Protein AF-A0A519YAQ6-F1 (afdb_monomer_lite)

Foldseek 3Di:
DVLVCVLVPDPDLDDDDDDDDQQDLAQCDPPDDDPCDTDVVVSVVVVVVVVVVSCVSCVVSVNQLVDKDKDDDPFDFFPDRDPRRGTHTADDDDMDIDTPFFDPDDPDDDFDDDPPDDSPHHGDDPADVLLVVLQCCCQVVVDDQVVSCVVVVHDGHHDCGGHVQSRQDPPPAAAFAPWDWPDAQDEQKIKTKTFAQFAFKWKFKAAPSRDTPDTQGDRDTDDGTMDITMDGCPPPDQHKIKIKMDGPRHIDIDIGGYDD

Structure (mmCIF, N/CA/C/O backbone):
data_AF-A0A519YAQ6-F1
#
_entry.id   AF-A0A519YAQ6-F1
#
loop_
_atom_site.group_PDB
_atom_site.id
_atom_site.type_symbol
_atom_site.label_atom_id
_atom_site.label_alt_id
_atom_site.label_comp_id
_atom_site.label_asym_id
_atom_site.label_entity_id
_atom_site.label_seq_id
_atom_site.pdbx_PDB_ins_code
_atom_site.Cartn_x
_atom_site.Cartn_y
_atom_site.Cartn_z
_atom_site.occupancy
_atom_site.B_iso_or_equiv
_atom_site.auth_seq_id
_atom_site.auth_comp_id
_atom_site.auth_asym_id
_atom_site.auth_atom_id
_atom_site.pdbx_PDB_model_num
ATOM 1 N N . MET A 1 1 ? 8.124 -19.129 8.949 1.00 75.25 1 MET A N 1
ATOM 2 C CA . MET A 1 1 ? 8.826 -18.620 10.156 1.00 75.25 1 MET A CA 1
ATOM 3 C C . MET A 1 1 ? 8.176 -17.357 10.723 1.00 75.25 1 MET A C 1
ATOM 5 O O . MET A 1 1 ? 7.681 -17.433 11.835 1.00 75.25 1 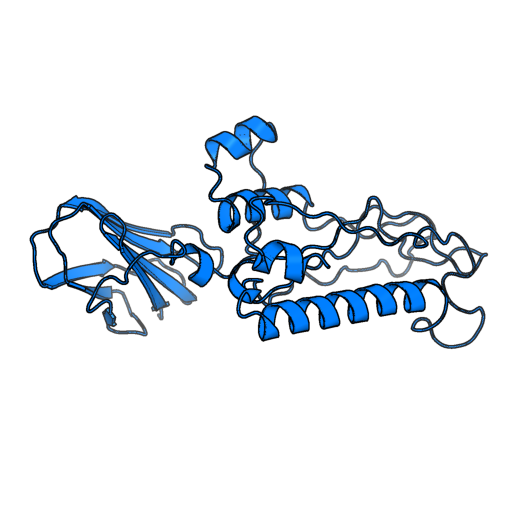MET A O 1
ATOM 9 N N . VAL A 1 2 ? 8.096 -16.228 9.998 1.00 90.88 2 VAL A N 1
ATOM 10 C CA . VAL A 1 2 ? 7.486 -14.980 10.532 1.00 90.88 2 VAL A CA 1
ATOM 11 C C . VAL A 1 2 ? 6.050 -15.185 11.031 1.00 90.88 2 VAL A C 1
ATOM 13 O O . VAL A 1 2 ? 5.731 -14.757 12.133 1.00 90.88 2 VAL A O 1
ATOM 16 N N . ALA A 1 3 ? 5.209 -15.911 10.286 1.00 91.56 3 ALA A N 1
ATOM 17 C CA . ALA A 1 3 ? 3.829 -16.184 10.699 1.00 91.56 3 ALA A CA 1
ATOM 18 C C . ALA A 1 3 ? 3.750 -16.901 12.062 1.00 91.56 3 ALA A C 1
ATOM 20 O O . ALA A 1 3 ? 2.938 -16.543 12.909 1.00 91.56 3 ALA A O 1
ATOM 21 N N . GLN A 1 4 ? 4.653 -17.854 12.312 1.00 86.75 4 GLN A N 1
ATOM 22 C CA . GLN A 1 4 ? 4.746 -18.567 13.590 1.00 86.75 4 GLN A CA 1
ATOM 23 C C . GLN A 1 4 ? 5.232 -17.657 14.723 1.00 86.75 4 GLN A C 1
ATOM 25 O O . GLN A 1 4 ? 4.731 -17.768 15.836 1.00 86.75 4 GLN A O 1
ATOM 30 N N . LEU A 1 5 ? 6.162 -16.733 14.450 1.00 87.00 5 LEU A N 1
ATOM 31 C CA . LEU A 1 5 ? 6.616 -15.750 15.442 1.00 87.00 5 LEU A CA 1
ATOM 32 C C . LEU A 1 5 ? 5.472 -14.818 15.867 1.00 87.00 5 LEU A C 1
ATOM 34 O O . LEU A 1 5 ? 5.281 -14.580 17.058 1.00 87.00 5 LEU A O 1
ATOM 38 N N . VAL A 1 6 ? 4.675 -14.338 14.907 1.00 83.81 6 VAL A N 1
ATOM 39 C CA . VAL A 1 6 ? 3.497 -13.503 15.190 1.00 83.81 6 VAL A CA 1
ATOM 40 C C . VAL A 1 6 ? 2.439 -14.295 15.968 1.00 83.81 6 VAL A C 1
ATOM 42 O O . VAL A 1 6 ? 1.889 -13.792 16.950 1.00 83.81 6 VAL A O 1
ATOM 45 N N . ALA A 1 7 ? 2.171 -15.543 15.570 1.00 80.00 7 ALA A N 1
ATOM 46 C CA . ALA A 1 7 ? 1.215 -16.413 16.256 1.00 80.00 7 ALA A CA 1
ATOM 47 C C . ALA A 1 7 ? 1.661 -16.770 17.682 1.00 80.00 7 ALA A C 1
ATOM 49 O O . ALA A 1 7 ? 0.837 -16.802 18.590 1.00 80.00 7 ALA A O 1
ATOM 50 N N . GLY A 1 8 ? 2.966 -16.963 17.892 1.00 79.44 8 GLY A N 1
ATOM 51 C CA . GLY A 1 8 ? 3.575 -17.240 19.194 1.00 79.44 8 GLY A CA 1
ATOM 52 C C . GLY A 1 8 ? 3.568 -16.060 20.171 1.00 79.44 8 GLY A C 1
ATOM 53 O O . GLY A 1 8 ? 4.077 -16.195 21.280 1.00 79.44 8 GLY A O 1
ATOM 54 N N . GLY A 1 9 ? 3.007 -14.908 19.787 1.00 77.00 9 GLY A N 1
ATOM 55 C CA . GLY A 1 9 ? 2.809 -13.771 20.686 1.00 77.00 9 GLY A CA 1
ATOM 56 C C . GLY A 1 9 ? 4.035 -12.879 20.877 1.00 77.00 9 GLY A C 1
ATOM 57 O O . GLY A 1 9 ? 4.056 -12.087 21.819 1.00 77.00 9 GLY A O 1
ATOM 58 N N . LEU A 1 10 ? 5.045 -12.963 20.000 1.00 80.12 10 LEU A N 1
ATOM 59 C CA . LEU A 1 10 ? 6.168 -12.025 20.042 1.00 80.12 10 LEU A CA 1
ATOM 60 C C . LEU A 1 10 ? 5.668 -10.585 19.844 1.00 80.12 10 LEU A C 1
ATOM 62 O O . LEU A 1 10 ? 4.823 -10.307 18.995 1.00 80.12 10 LEU A O 1
ATOM 66 N N . SER A 1 11 ? 6.230 -9.653 20.613 1.00 80.25 11 SER A N 1
ATOM 67 C CA . SER A 1 11 ? 5.864 -8.230 20.583 1.00 80.25 11 SER A CA 1
ATOM 68 C C . SER A 1 11 ? 6.563 -7.429 19.477 1.00 80.25 11 SER A C 1
ATOM 70 O O . SER A 1 11 ? 6.323 -6.226 19.341 1.00 80.25 11 SER A O 1
ATOM 72 N N . THR A 1 12 ? 7.423 -8.072 18.678 1.00 86.94 12 THR A N 1
ATOM 73 C CA . THR A 1 12 ? 8.093 -7.457 17.528 1.00 86.94 12 THR A CA 1
ATOM 74 C C . THR A 1 12 ? 7.059 -6.975 16.512 1.00 86.94 12 THR A C 1
ATOM 76 O O . THR A 1 12 ? 6.226 -7.737 16.031 1.00 86.94 12 THR A O 1
ATOM 79 N N . ARG A 1 13 ? 7.118 -5.683 16.178 1.00 88.06 13 ARG A N 1
ATOM 80 C CA . ARG A 1 13 ? 6.114 -5.013 15.337 1.00 88.06 13 ARG A CA 1
ATOM 81 C C . ARG A 1 13 ? 6.453 -4.992 13.849 1.00 88.06 13 ARG A C 1
ATOM 83 O O . ARG A 1 13 ? 5.557 -4.812 13.032 1.00 88.06 13 ARG A O 1
ATOM 90 N N . ILE A 1 14 ? 7.734 -5.122 13.507 1.00 93.75 14 ILE A N 1
ATOM 91 C CA . ILE A 1 14 ? 8.239 -5.018 12.136 1.00 93.75 14 ILE A CA 1
ATOM 92 C C . ILE A 1 14 ? 9.188 -6.186 11.885 1.00 93.75 14 ILE A C 1
ATOM 94 O O . ILE A 1 14 ? 10.129 -6.400 12.647 1.00 93.75 14 ILE A O 1
ATOM 98 N N . TYR A 1 15 ? 8.940 -6.909 10.797 1.00 94.56 15 TYR A N 1
ATOM 99 C CA . TYR A 1 15 ? 9.803 -7.968 10.291 1.00 94.56 15 TYR A CA 1
ATOM 100 C C . TYR A 1 15 ? 10.244 -7.586 8.882 1.00 94.56 15 TYR A C 1
ATOM 102 O O . TYR A 1 15 ? 9.410 -7.236 8.050 1.00 94.56 15 TYR A O 1
ATOM 110 N N . VAL A 1 16 ? 11.546 -7.660 8.618 1.00 95.38 16 VAL A N 1
ATOM 111 C CA . VAL A 1 16 ? 12.112 -7.403 7.292 1.00 95.38 16 VAL A CA 1
ATOM 112 C C . VAL A 1 16 ? 12.629 -8.722 6.739 1.00 95.38 16 VAL A C 1
ATOM 114 O O . VAL A 1 16 ? 13.413 -9.413 7.387 1.00 95.38 16 VAL A O 1
ATOM 117 N N . CYS A 1 17 ? 12.164 -9.086 5.548 1.00 94.69 17 CYS A N 1
ATOM 118 C CA . CYS A 1 17 ? 12.639 -10.248 4.808 1.00 94.69 17 CYS A CA 1
ATOM 119 C C . CYS A 1 17 ? 13.250 -9.764 3.497 1.00 94.69 17 CYS A C 1
ATOM 121 O O . CYS A 1 17 ? 12.657 -8.937 2.810 1.00 94.69 17 CYS A O 1
ATOM 123 N N . GLN A 1 18 ? 14.428 -10.281 3.159 1.00 94.50 18 GLN A N 1
ATOM 124 C CA . GLN A 1 18 ? 15.173 -9.859 1.980 1.00 94.50 18 GLN A C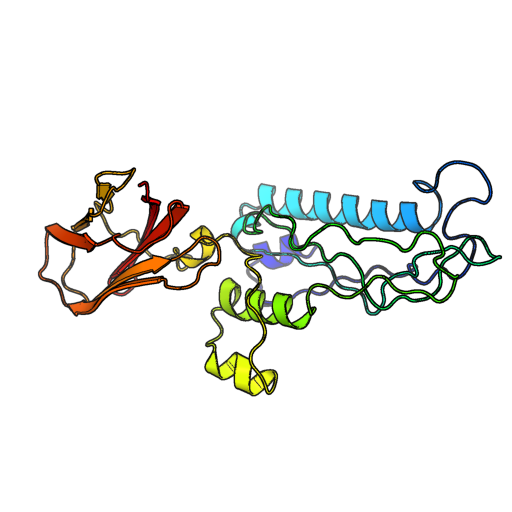A 1
ATOM 125 C C . GLN A 1 18 ? 15.349 -11.027 1.014 1.00 94.50 18 GLN A C 1
ATOM 127 O O . GLN A 1 18 ? 15.705 -12.135 1.415 1.00 94.50 18 GLN A O 1
ATOM 132 N N . LEU A 1 19 ? 15.147 -10.744 -0.272 1.00 95.62 19 LEU A N 1
ATOM 133 C CA . LEU A 1 19 ? 15.512 -11.616 -1.379 1.00 95.62 19 LEU A CA 1
ATOM 134 C C . LEU A 1 19 ? 16.453 -10.840 -2.305 1.00 95.62 19 LEU A C 1
ATOM 136 O O . LEU A 1 19 ? 16.068 -9.818 -2.866 1.00 95.62 19 LEU A O 1
ATOM 140 N N . GLY A 1 20 ? 17.692 -11.310 -2.438 1.00 95.69 20 GLY A N 1
ATOM 141 C CA . GLY A 1 20 ? 18.680 -10.720 -3.344 1.00 95.69 20 GLY A CA 1
ATOM 142 C C . GLY A 1 20 ? 18.541 -11.201 -4.792 1.00 95.69 20 GLY A C 1
ATOM 143 O O . GLY A 1 20 ? 17.684 -12.022 -5.118 1.00 95.69 20 GLY A O 1
ATOM 144 N N . GLY A 1 21 ? 19.439 -10.719 -5.654 1.00 95.31 21 GLY A N 1
ATOM 145 C CA . GLY A 1 21 ? 19.570 -11.167 -7.048 1.00 95.31 21 GLY A CA 1
ATOM 146 C C . GLY A 1 21 ? 18.858 -10.298 -8.088 1.00 95.31 21 GLY A C 1
ATOM 147 O O . GLY A 1 21 ? 18.939 -10.601 -9.273 1.00 95.31 21 GLY A O 1
ATOM 148 N N . PHE A 1 22 ? 18.183 -9.220 -7.678 1.00 95.62 22 PHE A N 1
ATOM 149 C CA . PHE A 1 22 ? 17.442 -8.338 -8.589 1.00 95.62 22 PHE A CA 1
ATOM 150 C C . PHE A 1 22 ? 18.322 -7.373 -9.396 1.00 95.62 22 PHE A C 1
ATOM 152 O O . PHE A 1 22 ? 17.833 -6.793 -10.365 1.00 95.62 22 PHE A O 1
ATOM 159 N N . ASP A 1 23 ? 19.604 -7.232 -9.050 1.00 95.44 23 ASP A N 1
ATOM 160 C CA . ASP A 1 23 ? 20.536 -6.305 -9.696 1.00 95.44 23 ASP A CA 1
ATOM 161 C C . ASP A 1 23 ? 21.128 -6.842 -11.018 1.00 95.44 23 ASP A C 1
ATOM 163 O O . ASP A 1 23 ? 22.330 -7.032 -11.196 1.00 95.44 23 ASP A O 1
ATOM 167 N N . LEU A 1 24 ? 20.246 -7.183 -11.959 1.00 92.56 24 LEU A N 1
ATOM 168 C CA . LEU A 1 24 ? 20.624 -7.825 -13.222 1.00 92.56 24 LEU A CA 1
ATOM 169 C C . LEU A 1 24 ? 20.851 -6.790 -14.330 1.00 92.56 24 LEU A C 1
ATOM 171 O O . LEU A 1 24 ? 19.905 -6.396 -15.006 1.00 92.56 24 LEU A O 1
ATOM 175 N N . HIS A 1 25 ? 22.090 -6.363 -14.550 1.00 95.00 25 HIS A N 1
ATOM 176 C CA . HIS A 1 25 ? 22.418 -5.435 -15.644 1.00 95.00 25 HIS A CA 1
ATOM 177 C C . HIS A 1 25 ? 22.467 -6.098 -17.031 1.00 95.00 25 HIS A C 1
ATOM 179 O O . HIS A 1 25 ? 22.450 -5.414 -18.051 1.00 95.00 25 HIS A O 1
ATOM 185 N N . SER A 1 26 ? 22.504 -7.430 -17.088 1.00 94.75 26 SER A N 1
ATOM 186 C CA . SER A 1 26 ? 22.484 -8.221 -18.321 1.00 94.75 26 SER A CA 1
ATOM 187 C C . SER A 1 26 ? 21.704 -9.517 -18.108 1.00 94.75 26 SER A C 1
ATOM 189 O O . SER A 1 26 ? 21.496 -9.931 -16.966 1.00 94.75 26 SER A O 1
ATOM 191 N N . SER A 1 27 ? 21.258 -10.145 -19.198 1.00 92.31 27 SER A N 1
ATOM 192 C CA . SER A 1 27 ? 20.516 -11.417 -19.193 1.00 92.31 27 SER A CA 1
ATOM 193 C C . SER A 1 27 ? 19.341 -11.436 -18.201 1.00 92.31 27 SER A C 1
ATOM 195 O O . SER A 1 27 ? 19.044 -12.455 -17.575 1.00 92.31 27 SER A O 1
ATOM 197 N N . GLN A 1 28 ? 18.676 -10.287 -18.025 1.00 94.00 28 GLN A N 1
ATOM 198 C CA . GLN A 1 28 ? 17.527 -10.144 -17.125 1.00 94.00 28 GLN A CA 1
ATOM 199 C C . GLN A 1 28 ? 16.358 -11.010 -17.607 1.00 94.00 28 GLN A C 1
ATOM 201 O O . GLN A 1 28 ? 15.669 -11.650 -16.806 1.00 94.00 28 GLN A O 1
ATOM 206 N N . VAL A 1 29 ? 16.181 -11.014 -18.928 1.00 92.88 29 VAL A N 1
ATOM 207 C CA . VAL A 1 29 ? 15.284 -11.873 -19.701 1.00 92.88 29 VAL A CA 1
ATOM 208 C C . VAL A 1 29 ? 16.126 -12.736 -20.651 1.00 92.88 29 VAL A C 1
ATOM 210 O O . VAL A 1 29 ? 17.281 -12.388 -20.919 1.00 92.88 29 VAL A O 1
ATOM 213 N N . PRO A 1 30 ? 15.597 -13.852 -21.179 1.00 90.56 30 PRO A N 1
ATOM 214 C CA . PRO A 1 30 ? 16.305 -14.627 -22.187 1.00 90.56 30 PRO A CA 1
ATOM 215 C C . PRO A 1 30 ? 16.517 -13.818 -23.469 1.00 90.56 30 PRO A C 1
ATOM 217 O O . PRO A 1 30 ? 15.672 -13.010 -23.851 1.00 90.56 30 PRO A O 1
ATOM 220 N N . THR A 1 31 ? 17.608 -14.104 -24.179 1.00 86.25 31 THR A N 1
ATOM 221 C CA . THR A 1 31 ? 17.927 -13.506 -25.488 1.00 86.25 31 THR A CA 1
ATOM 222 C C . THR A 1 31 ? 16.826 -13.738 -26.527 1.00 86.25 31 THR A C 1
ATOM 224 O O . THR A 1 31 ? 16.605 -12.911 -27.407 1.00 86.25 31 THR A O 1
ATOM 227 N N . THR A 1 32 ? 16.126 -14.868 -26.428 1.00 86.19 32 THR A N 1
ATOM 228 C CA . THR A 1 32 ? 15.035 -15.263 -27.325 1.00 86.19 32 THR A CA 1
ATOM 229 C C . THR A 1 32 ? 13.851 -15.777 -26.516 1.00 86.19 32 THR A C 1
ATOM 231 O O . THR A 1 32 ? 14.047 -16.518 -25.553 1.00 86.19 32 THR A O 1
ATOM 234 N N . GLY A 1 33 ? 12.626 -15.467 -26.941 1.00 85.88 33 GLY A N 1
ATOM 235 C CA . GLY A 1 33 ? 11.403 -15.959 -26.303 1.00 85.88 33 GLY A CA 1
ATOM 236 C C . GLY A 1 33 ? 10.697 -14.895 -25.463 1.00 85.88 33 GLY A C 1
ATOM 237 O O . GLY A 1 33 ? 10.642 -13.730 -25.849 1.00 85.88 33 GLY A O 1
ATOM 238 N N . SER A 1 34 ? 10.098 -15.310 -24.345 1.00 90.62 34 SER A N 1
ATOM 239 C CA . SER A 1 34 ? 9.209 -14.453 -23.554 1.00 90.62 34 SER A CA 1
ATOM 240 C C . SER A 1 34 ? 9.949 -13.645 -22.487 1.00 90.62 34 SER A C 1
ATOM 242 O O . SER A 1 34 ? 10.714 -14.197 -21.692 1.00 90.62 34 SER A O 1
ATOM 244 N N . THR A 1 35 ? 9.604 -12.361 -22.370 1.00 88.31 35 THR A N 1
ATOM 245 C CA . THR A 1 35 ? 10.023 -11.478 -21.265 1.00 88.31 35 THR A CA 1
ATOM 246 C C . THR A 1 35 ? 9.440 -11.884 -19.907 1.00 88.31 35 THR A C 1
ATOM 248 O O . THR A 1 35 ? 9.856 -11.362 -18.878 1.00 88.31 35 THR A O 1
ATOM 251 N N . THR A 1 36 ? 8.513 -12.847 -19.882 1.00 91.81 36 THR A N 1
ATOM 252 C CA . THR A 1 36 ? 7.948 -13.443 -18.660 1.00 91.81 36 THR A CA 1
ATOM 253 C C . THR A 1 36 ? 8.773 -14.618 -18.122 1.00 91.81 36 THR A C 1
ATOM 255 O O . THR A 1 36 ? 8.315 -15.338 -17.239 1.00 91.81 36 THR A O 1
ATOM 258 N N . THR A 1 37 ? 9.964 -14.858 -18.673 1.00 92.69 37 THR A N 1
ATOM 259 C CA . THR A 1 37 ? 10.892 -15.916 -18.246 1.00 92.69 37 THR A CA 1
ATOM 260 C C . THR A 1 37 ? 12.279 -15.322 -17.968 1.00 92.69 37 THR A C 1
ATOM 262 O O . THR A 1 37 ? 12.476 -14.114 -18.094 1.00 92.69 37 THR A O 1
ATOM 265 N N . GLY A 1 38 ? 13.247 -16.137 -17.540 1.00 93.19 38 GLY A N 1
ATOM 266 C CA . GLY A 1 38 ? 14.597 -15.678 -17.191 1.00 93.19 38 GLY A CA 1
ATOM 267 C C . GLY A 1 38 ? 14.788 -15.362 -15.708 1.00 93.19 38 GLY A C 1
ATOM 268 O O . GLY A 1 38 ? 13.927 -15.639 -14.866 1.00 93.19 38 GLY A O 1
ATOM 269 N N . ALA A 1 39 ? 15.959 -14.815 -15.376 1.00 95.06 39 ALA A N 1
ATOM 270 C CA . ALA A 1 39 ? 16.404 -14.658 -13.994 1.00 95.06 39 ALA A CA 1
ATOM 271 C C . ALA A 1 39 ? 15.496 -13.717 -13.190 1.00 95.06 39 ALA A C 1
ATOM 273 O O . ALA A 1 39 ? 15.099 -14.049 -12.073 1.00 95.06 39 ALA A O 1
ATOM 274 N N . HIS A 1 40 ? 15.084 -12.589 -13.773 1.00 95.19 40 HIS A N 1
ATOM 275 C CA . HIS A 1 40 ? 14.213 -11.642 -13.077 1.00 95.19 40 HIS A CA 1
ATOM 276 C C . HIS A 1 40 ? 12.803 -12.200 -12.865 1.00 95.19 40 HIS A C 1
ATOM 278 O O . HIS A 1 40 ? 12.267 -12.111 -11.763 1.00 95.19 40 HIS A O 1
ATOM 284 N N . ALA A 1 41 ? 12.230 -12.853 -13.882 1.00 95.06 41 ALA A N 1
ATOM 285 C CA . ALA A 1 41 ? 10.935 -13.520 -13.757 1.00 95.06 41 ALA A CA 1
ATOM 286 C C . ALA A 1 41 ? 10.962 -14.629 -12.691 1.00 95.06 41 ALA A C 1
ATOM 288 O O . ALA A 1 41 ? 10.025 -14.760 -11.909 1.00 95.06 41 ALA A O 1
ATOM 289 N N . THR A 1 42 ? 12.067 -15.377 -12.600 1.00 96.38 42 THR A N 1
ATOM 290 C CA . THR A 1 42 ? 12.265 -16.414 -11.573 1.00 96.38 42 THR A CA 1
ATOM 291 C C . THR A 1 42 ? 12.260 -15.813 -10.167 1.00 96.38 42 THR A C 1
ATOM 293 O O . THR A 1 42 ? 11.658 -16.370 -9.251 1.00 96.38 42 THR A O 1
ATOM 296 N N . LEU A 1 43 ? 12.911 -14.663 -9.978 1.00 97.00 43 LEU A N 1
ATOM 297 C CA . LEU A 1 43 ? 12.935 -13.964 -8.692 1.00 97.00 43 LEU A CA 1
ATOM 298 C C . LEU A 1 43 ? 11.567 -13.377 -8.322 1.00 97.00 43 LEU A C 1
ATOM 300 O O . LEU A 1 43 ? 11.154 -13.500 -7.171 1.00 97.00 43 LEU A O 1
ATOM 304 N N . LEU A 1 44 ? 10.838 -12.804 -9.285 1.00 96.00 44 LEU A N 1
ATOM 305 C CA . LEU A 1 44 ? 9.456 -12.360 -9.073 1.00 96.00 44 LEU A CA 1
ATOM 306 C C . LEU A 1 44 ? 8.532 -13.535 -8.714 1.00 96.00 44 LEU A C 1
ATOM 308 O O . LEU A 1 44 ? 7.699 -13.395 -7.821 1.00 96.00 44 LEU A O 1
ATOM 312 N N . GLY A 1 45 ? 8.727 -14.706 -9.331 1.00 97.25 45 GLY A N 1
ATOM 313 C CA . GLY A 1 45 ? 8.031 -15.944 -8.966 1.00 97.25 45 GLY A CA 1
ATOM 314 C C . GLY A 1 45 ? 8.281 -16.346 -7.511 1.00 97.25 45 GLY A C 1
ATOM 315 O O . GLY A 1 45 ? 7.334 -16.589 -6.772 1.00 97.25 45 GLY A O 1
ATOM 316 N N . LYS A 1 46 ? 9.536 -16.286 -7.043 1.00 97.94 46 LYS A N 1
ATOM 317 C CA . LYS A 1 46 ? 9.869 -16.544 -5.628 1.00 97.94 46 LYS A CA 1
ATOM 318 C C . LYS A 1 46 ? 9.188 -15.568 -4.666 1.00 97.94 46 LYS A C 1
ATOM 320 O O . LYS A 1 46 ? 8.794 -15.979 -3.577 1.00 97.94 46 LYS A O 1
ATOM 325 N N . ILE A 1 47 ? 9.051 -14.291 -5.043 1.00 96.88 47 ILE A N 1
ATOM 326 C CA . ILE A 1 47 ? 8.282 -13.317 -4.252 1.00 96.88 47 ILE A CA 1
ATOM 327 C C . ILE A 1 47 ? 6.810 -13.735 -4.196 1.00 96.88 47 ILE A C 1
ATOM 329 O O . ILE A 1 47 ? 6.239 -13.772 -3.108 1.00 96.88 47 ILE A O 1
ATOM 333 N N . ALA A 1 48 ? 6.208 -14.065 -5.340 1.00 97.06 48 ALA A N 1
ATOM 334 C CA . ALA A 1 48 ? 4.808 -14.473 -5.413 1.00 97.06 48 ALA A CA 1
ATOM 335 C C . ALA A 1 48 ? 4.534 -15.728 -4.566 1.00 97.06 48 ALA A C 1
ATOM 337 O O . ALA A 1 48 ? 3.637 -15.709 -3.722 1.00 97.06 48 ALA A O 1
ATOM 338 N N . ASP A 1 49 ? 5.352 -16.770 -4.720 1.00 98.00 49 ASP A N 1
ATOM 339 C CA . ASP A 1 49 ? 5.236 -18.019 -3.962 1.00 98.00 49 ASP A CA 1
ATOM 340 C C . ASP A 1 49 ? 5.429 -17.783 -2.460 1.00 98.00 49 ASP A C 1
ATOM 342 O O . ASP A 1 49 ? 4.655 -18.280 -1.640 1.00 98.00 49 ASP A O 1
ATOM 346 N N . GLY A 1 50 ? 6.432 -16.979 -2.090 1.00 97.31 50 GLY A N 1
ATOM 347 C CA . GLY A 1 50 ? 6.722 -16.639 -0.699 1.00 97.31 50 GLY A CA 1
ATOM 348 C C . GLY A 1 50 ? 5.591 -15.858 -0.029 1.00 97.31 50 GLY A C 1
ATOM 349 O O . GLY A 1 50 ? 5.199 -16.192 1.090 1.00 97.31 50 GLY A O 1
ATOM 350 N N . ILE A 1 51 ? 5.033 -14.851 -0.711 1.00 97.19 51 ILE A N 1
ATOM 351 C CA . ILE A 1 51 ? 3.880 -14.086 -0.213 1.00 97.19 51 ILE A CA 1
ATOM 352 C C . ILE A 1 51 ? 2.653 -14.992 -0.103 1.00 97.19 51 ILE A C 1
ATOM 354 O O . ILE A 1 51 ? 1.969 -14.949 0.917 1.00 97.19 51 ILE A O 1
ATOM 358 N N . ASN A 1 52 ? 2.383 -15.834 -1.104 1.00 97.62 52 ASN A N 1
ATOM 359 C CA . ASN A 1 52 ? 1.232 -16.733 -1.084 1.00 97.62 52 ASN A CA 1
ATOM 360 C C . ASN A 1 52 ? 1.308 -17.724 0.089 1.00 97.62 52 ASN A C 1
ATOM 362 O O . ASN A 1 52 ? 0.379 -17.808 0.890 1.00 97.62 52 ASN A O 1
ATOM 366 N N . ALA A 1 53 ? 2.450 -18.398 0.259 1.00 97.88 53 ALA A N 1
ATOM 367 C CA . ALA A 1 53 ? 2.670 -19.313 1.377 1.00 97.88 53 ALA A CA 1
ATOM 368 C C . ALA A 1 53 ? 2.565 -18.601 2.737 1.00 97.88 53 ALA A C 1
ATOM 370 O O . ALA A 1 53 ? 1.955 -19.117 3.672 1.00 97.88 53 ALA A O 1
ATOM 371 N N . PHE A 1 54 ? 3.108 -17.385 2.849 1.00 97.62 54 PHE A N 1
ATOM 372 C CA . PHE A 1 54 ? 3.003 -16.588 4.069 1.00 97.62 54 PHE A CA 1
ATOM 373 C C . PHE A 1 54 ? 1.550 -16.223 4.403 1.00 97.62 54 PHE A C 1
ATOM 375 O O . PHE A 1 54 ? 1.125 -16.369 5.549 1.00 97.62 54 PHE A O 1
ATOM 382 N N . GLN A 1 55 ? 0.768 -15.793 3.413 1.00 97.69 55 GLN A N 1
ATOM 383 C CA . GLN A 1 55 ? -0.648 -15.476 3.595 1.00 97.69 55 GLN A CA 1
ATOM 384 C C . GLN A 1 55 ? -1.467 -16.719 3.978 1.00 97.69 55 GLN A C 1
ATOM 386 O O . GLN A 1 55 ? -2.355 -16.628 4.828 1.00 97.69 55 GLN A O 1
ATOM 391 N N . ASP A 1 56 ? -1.154 -17.884 3.411 1.00 98.00 56 ASP A N 1
ATOM 392 C CA . ASP A 1 56 ? -1.762 -19.165 3.786 1.00 98.00 56 ASP A CA 1
ATOM 393 C C . ASP A 1 56 ? -1.492 -19.532 5.244 1.00 98.00 56 ASP A C 1
ATOM 395 O O . ASP A 1 56 ? -2.426 -19.893 5.965 1.00 98.00 56 ASP A O 1
ATOM 399 N N . ASP A 1 57 ? -0.248 -19.386 5.700 1.00 98.00 57 ASP A N 1
ATOM 400 C CA . ASP A 1 57 ? 0.116 -19.617 7.098 1.00 98.00 57 ASP A CA 1
ATOM 401 C C . ASP A 1 57 ? -0.664 -18.684 8.032 1.00 98.00 57 ASP A C 1
ATOM 403 O O . ASP A 1 57 ? -1.252 -19.137 9.016 1.00 98.00 57 ASP A O 1
ATOM 407 N N . LEU A 1 58 ? -0.733 -17.386 7.714 1.00 97.31 58 LEU A N 1
ATOM 408 C CA . LEU A 1 58 ? -1.485 -16.414 8.513 1.00 97.31 58 LEU A CA 1
ATOM 409 C C . LEU A 1 58 ? -2.979 -16.754 8.603 1.00 97.31 58 LEU A C 1
ATOM 411 O O . LEU A 1 58 ? -3.583 -16.580 9.665 1.00 97.31 58 LEU A O 1
ATOM 415 N N . ARG A 1 59 ? -3.573 -17.248 7.508 1.00 97.12 59 ARG A N 1
ATOM 416 C CA . ARG A 1 59 ? -4.966 -17.717 7.479 1.00 97.12 59 ARG A CA 1
ATOM 417 C C . ARG A 1 59 ? -5.163 -18.942 8.361 1.00 97.12 59 ARG A C 1
ATOM 419 O O . ARG A 1 59 ? -6.062 -18.942 9.196 1.00 97.12 59 ARG A O 1
ATOM 426 N N . ARG A 1 60 ? -4.311 -19.960 8.212 1.00 96.38 60 ARG A N 1
ATOM 427 C CA . ARG A 1 60 ? -4.375 -21.209 8.994 1.00 96.38 60 ARG A CA 1
ATOM 428 C C . ARG A 1 60 ? -4.188 -20.968 10.491 1.00 96.38 60 ARG A C 1
ATOM 430 O O . ARG A 1 60 ? -4.796 -21.661 11.297 1.00 96.38 60 ARG A O 1
ATOM 437 N N . LEU A 1 61 ? -3.376 -19.977 10.848 1.00 92.38 61 LEU A N 1
ATOM 438 C CA . LEU A 1 61 ? -3.123 -19.568 12.229 1.00 92.38 61 LEU A CA 1
ATOM 439 C C . LEU A 1 61 ? -4.176 -18.584 12.776 1.00 92.38 61 LEU A C 1
ATOM 441 O O . LEU A 1 61 ? -4.102 -18.222 13.946 1.00 92.38 61 LEU A O 1
ATOM 445 N N . GLY A 1 62 ? -5.136 -18.130 11.961 1.00 92.81 62 GLY A N 1
ATOM 446 C CA . GLY A 1 62 ? -6.195 -17.209 12.392 1.00 92.81 62 GLY A CA 1
ATOM 447 C C . GLY A 1 62 ? -5.709 -15.794 12.735 1.00 92.81 62 GLY A C 1
ATOM 448 O O . GLY A 1 62 ? -6.363 -15.089 13.497 1.00 92.81 62 GLY A O 1
ATOM 449 N N . ILE A 1 63 ? -4.561 -15.369 12.200 1.00 92.25 63 ILE A N 1
ATOM 450 C CA . ILE A 1 63 ? -3.914 -14.083 12.532 1.00 92.25 63 ILE A CA 1
ATOM 451 C C . ILE A 1 63 ? -3.749 -13.145 11.330 1.00 92.25 63 ILE A C 1
ATOM 453 O O . ILE A 1 63 ? -3.087 -12.117 11.448 1.00 92.25 63 ILE A O 1
ATOM 457 N N . GLN A 1 64 ? -4.345 -13.465 10.178 1.00 95.00 64 GLN A N 1
ATOM 458 C CA . GLN A 1 64 ? -4.241 -12.657 8.952 1.00 95.00 64 GLN A CA 1
ATOM 459 C C . GLN A 1 64 ? -4.641 -11.185 9.131 1.00 95.00 64 GLN A C 1
ATOM 461 O O . GLN A 1 64 ? -4.067 -10.315 8.484 1.00 95.00 64 GLN A O 1
ATOM 466 N N . ASP A 1 65 ? -5.577 -10.891 10.036 1.00 91.81 65 ASP A N 1
ATOM 467 C CA . ASP A 1 65 ? -6.048 -9.526 10.299 1.00 91.81 65 ASP A CA 1
ATOM 468 C C . ASP A 1 65 ? -5.071 -8.704 11.148 1.00 91.81 65 ASP A C 1
ATOM 470 O O . ASP A 1 65 ? -5.226 -7.494 11.280 1.00 91.81 65 ASP A O 1
ATOM 474 N N . ARG A 1 66 ? -4.043 -9.351 11.710 1.00 89.81 66 ARG A N 1
ATOM 475 C CA . ARG A 1 66 ? -2.998 -8.726 12.532 1.00 89.81 66 ARG A CA 1
ATOM 476 C C . ARG A 1 66 ? -1.727 -8.421 11.746 1.00 89.81 66 ARG A C 1
ATOM 478 O O . ARG A 1 66 ? -0.735 -8.020 12.354 1.00 89.81 66 ARG A O 1
ATOM 485 N N . VAL A 1 67 ? -1.724 -8.631 10.429 1.00 94.75 67 VAL A N 1
ATOM 486 C CA . VAL A 1 67 ? -0.539 -8.453 9.586 1.00 94.75 67 VAL A CA 1
ATOM 487 C C . VAL A 1 67 ? -0.886 -7.688 8.312 1.00 94.75 67 VAL A C 1
ATOM 489 O O . VAL A 1 67 ? -1.834 -8.017 7.601 1.00 94.75 67 VAL A O 1
ATOM 492 N N . ILE A 1 68 ? -0.057 -6.692 8.008 1.00 96.44 68 ILE A N 1
ATOM 493 C CA . ILE A 1 68 ? 0.008 -6.018 6.714 1.00 96.44 68 ILE A CA 1
ATOM 494 C C . ILE A 1 68 ? 1.432 -6.173 6.174 1.00 96.44 68 ILE A C 1
ATOM 496 O O . ILE A 1 68 ? 2.403 -6.045 6.922 1.00 96.44 68 ILE A O 1
ATOM 500 N N . GLY A 1 69 ? 1.557 -6.491 4.891 1.00 96.69 69 GLY A N 1
ATOM 501 C CA . GLY A 1 69 ? 2.828 -6.620 4.195 1.00 96.69 69 GLY A CA 1
ATOM 502 C C . GLY A 1 69 ? 2.999 -5.536 3.141 1.00 96.69 69 GLY A C 1
ATOM 503 O O . GLY A 1 69 ? 2.026 -5.072 2.548 1.00 96.69 69 GLY A O 1
ATOM 504 N N . LEU A 1 70 ? 4.247 -5.140 2.901 1.00 97.00 70 LEU A N 1
ATOM 505 C CA . LEU A 1 70 ? 4.623 -4.258 1.803 1.00 97.00 70 LEU A CA 1
ATOM 506 C C . LEU A 1 70 ? 5.936 -4.733 1.179 1.00 97.00 70 LEU A C 1
ATOM 508 O O . LEU A 1 70 ? 6.822 -5.208 1.891 1.00 97.00 70 LEU A O 1
ATOM 512 N N . THR A 1 71 ? 6.073 -4.599 -0.136 1.00 96.69 71 THR A N 1
ATOM 513 C CA . THR A 1 71 ? 7.368 -4.736 -0.812 1.00 96.69 71 THR A CA 1
ATOM 514 C C . THR A 1 71 ? 8.079 -3.388 -0.863 1.00 96.69 71 THR A C 1
ATOM 516 O O . THR A 1 71 ? 7.444 -2.339 -0.888 1.00 96.69 71 THR A O 1
ATOM 519 N N . PHE A 1 72 ? 9.408 -3.393 -0.892 1.00 95.12 72 PHE A N 1
ATOM 520 C CA . PHE A 1 72 ? 10.194 -2.206 -1.217 1.00 95.12 72 PHE A CA 1
ATOM 521 C C . PHE A 1 72 ? 11.502 -2.620 -1.899 1.00 95.12 72 PHE A C 1
ATOM 523 O O . PHE A 1 72 ? 11.931 -3.768 -1.788 1.00 95.12 72 PHE A O 1
ATOM 530 N N . SER A 1 73 ? 12.108 -1.684 -2.624 1.00 94.75 73 SER A N 1
ATOM 531 C CA . SER A 1 73 ? 13.391 -1.840 -3.311 1.00 94.75 73 SER A CA 1
ATOM 532 C C . SER A 1 73 ? 14.132 -0.506 -3.271 1.00 94.75 73 SER A C 1
ATOM 534 O O . SER A 1 73 ? 13.499 0.546 -3.181 1.00 94.75 73 SER A O 1
ATOM 536 N N . GLU A 1 74 ? 15.459 -0.544 -3.344 1.00 92.69 74 GLU A N 1
ATOM 537 C CA . GLU A 1 74 ? 16.300 0.658 -3.396 1.00 92.69 74 GLU A CA 1
ATOM 538 C C . GLU A 1 74 ? 16.305 1.319 -4.788 1.00 92.69 74 GLU A C 1
ATOM 540 O O . GLU A 1 74 ? 16.515 2.524 -4.907 1.00 92.69 74 GLU A O 1
ATOM 545 N N . PHE A 1 75 ? 16.013 0.541 -5.834 1.00 95.50 75 PHE A N 1
ATOM 546 C CA . PHE A 1 75 ? 15.888 1.006 -7.213 1.00 95.50 75 PHE A CA 1
ATOM 547 C C . PHE A 1 75 ? 14.725 0.322 -7.934 1.00 95.50 75 PHE A C 1
ATOM 549 O O . PHE A 1 75 ? 14.301 -0.789 -7.594 1.00 95.50 75 PHE A O 1
ATOM 556 N N . GLY A 1 76 ? 14.236 0.993 -8.973 1.00 94.75 76 GLY A N 1
ATOM 557 C CA . GLY A 1 76 ? 13.412 0.403 -10.018 1.00 94.75 76 GLY A CA 1
ATOM 558 C C . GLY A 1 76 ? 14.228 -0.005 -11.237 1.00 94.75 76 GLY A C 1
ATOM 559 O O . GLY A 1 76 ? 15.449 -0.144 -11.180 1.00 94.75 76 GLY A O 1
ATOM 560 N N . ARG A 1 77 ? 13.558 -0.179 -12.374 1.00 94.56 77 ARG A N 1
ATOM 561 C CA . ARG A 1 77 ? 14.200 -0.544 -13.643 1.00 94.56 77 ARG A CA 1
ATOM 562 C C . ARG A 1 77 ? 13.899 0.484 -14.720 1.00 94.56 77 ARG A C 1
ATOM 564 O O . ARG A 1 77 ? 12.808 1.053 -14.744 1.00 94.56 77 ARG A O 1
ATOM 571 N N . ARG A 1 78 ? 14.876 0.740 -15.591 1.00 95.56 78 ARG A N 1
ATOM 572 C CA . ARG A 1 78 ? 14.698 1.646 -16.736 1.00 95.56 78 ARG A CA 1
ATOM 573 C C . ARG A 1 78 ? 13.716 1.080 -17.753 1.00 95.56 78 ARG A C 1
ATOM 575 O O . ARG A 1 78 ? 13.488 -0.125 -17.812 1.00 95.56 78 ARG A O 1
ATOM 582 N N . ILE A 1 79 ? 13.163 1.972 -18.573 1.00 95.00 79 ILE A N 1
ATOM 583 C CA . ILE A 1 79 ? 12.100 1.642 -19.532 1.00 95.00 79 ILE A CA 1
ATOM 584 C C . ILE A 1 79 ? 12.583 0.643 -20.591 1.00 95.00 79 ILE A C 1
ATOM 586 O O . ILE A 1 79 ? 11.861 -0.287 -20.947 1.00 95.00 79 ILE A O 1
ATOM 590 N N . LYS A 1 80 ? 13.795 0.847 -21.118 1.00 94.00 80 LYS A N 1
ATOM 591 C CA . LYS A 1 80 ? 14.310 0.130 -22.287 1.00 94.00 80 LYS A CA 1
ATOM 592 C C . LYS A 1 80 ? 15.516 -0.732 -21.936 1.00 94.00 80 LYS A C 1
ATOM 594 O O . LYS A 1 80 ? 16.399 -0.305 -21.195 1.00 94.00 80 LYS A O 1
ATOM 599 N N . ALA A 1 81 ? 15.562 -1.928 -22.522 1.00 92.94 81 ALA A N 1
ATOM 600 C CA . ALA A 1 81 ? 16.688 -2.837 -22.372 1.00 92.94 81 ALA A CA 1
ATOM 601 C C . ALA A 1 81 ? 17.982 -2.264 -22.976 1.00 92.94 81 ALA A C 1
ATOM 603 O O . ALA A 1 81 ? 17.964 -1.624 -24.031 1.00 92.94 81 ALA A O 1
ATOM 604 N N . ASN A 1 82 ? 19.103 -2.526 -22.307 1.00 93.31 82 ASN A N 1
ATOM 605 C CA . ASN A 1 82 ? 20.448 -2.258 -22.807 1.00 93.31 82 ASN A CA 1
ATOM 606 C C . ASN A 1 82 ? 20.917 -3.376 -23.767 1.00 93.31 82 ASN A C 1
ATOM 608 O O . ASN A 1 82 ? 20.211 -4.360 -24.004 1.00 93.31 82 ASN A O 1
ATOM 612 N N . SER A 1 83 ? 22.126 -3.244 -24.323 1.00 92.00 83 SER A N 1
ATOM 613 C CA . SER A 1 83 ? 22.699 -4.225 -25.264 1.00 92.00 83 SER A CA 1
ATOM 614 C C . SER A 1 83 ? 22.961 -5.606 -24.651 1.00 92.00 83 SER A C 1
ATOM 616 O O . SER A 1 83 ? 23.166 -6.570 -25.384 1.00 92.00 83 SER A O 1
ATOM 618 N N . GLY A 1 84 ? 22.939 -5.719 -23.321 1.00 91.25 84 GLY A N 1
ATOM 619 C CA . GLY A 1 84 ? 23.118 -6.964 -22.584 1.00 91.25 84 GLY A CA 1
ATOM 620 C C . GLY A 1 84 ? 21.820 -7.720 -22.306 1.00 91.25 84 GLY A C 1
ATOM 621 O O . GLY A 1 84 ? 21.848 -8.635 -21.488 1.00 91.25 84 GLY A O 1
ATOM 622 N N . TYR A 1 85 ? 20.686 -7.348 -22.915 1.00 89.50 85 TYR A N 1
ATOM 623 C CA . TYR A 1 85 ? 19.362 -7.927 -22.616 1.00 89.50 85 TYR A CA 1
ATOM 624 C C . TYR A 1 85 ? 18.960 -7.766 -21.134 1.00 89.50 85 TYR A C 1
ATOM 626 O O . TYR A 1 85 ? 18.245 -8.590 -20.556 1.00 89.50 85 TYR A O 1
ATOM 634 N N . GLY A 1 86 ? 19.453 -6.700 -20.497 1.00 93.06 86 GLY A N 1
ATOM 635 C CA . GLY A 1 86 ? 19.103 -6.284 -19.142 1.00 93.06 86 GLY A CA 1
ATOM 636 C C . GLY A 1 86 ? 18.554 -4.864 -19.105 1.00 93.06 86 GLY A C 1
ATOM 637 O O . GLY A 1 86 ? 18.427 -4.209 -20.136 1.00 93.06 86 GLY A O 1
ATOM 638 N N . THR A 1 87 ? 18.234 -4.379 -17.908 1.00 95.00 87 THR A N 1
ATOM 639 C CA . THR A 1 87 ? 17.934 -2.960 -17.669 1.00 95.00 87 THR A CA 1
ATOM 640 C C . THR A 1 87 ? 18.780 -2.468 -16.508 1.00 95.00 87 THR A C 1
ATOM 642 O O . THR A 1 87 ? 18.994 -3.202 -15.544 1.00 95.00 87 THR A O 1
ATOM 645 N N . ASP A 1 88 ? 19.257 -1.231 -16.602 1.00 96.56 88 ASP A N 1
ATOM 646 C CA . ASP A 1 88 ? 19.950 -0.587 -15.490 1.00 96.56 88 ASP A CA 1
ATOM 647 C C . ASP A 1 88 ? 18.952 -0.098 -14.429 1.00 96.56 88 ASP A C 1
ATOM 649 O O . ASP A 1 88 ? 17.726 -0.194 -14.583 1.00 96.56 88 ASP A O 1
ATOM 653 N N . HIS A 1 89 ? 19.489 0.456 -13.343 1.00 97.38 89 HIS A N 1
ATOM 654 C CA . HIS A 1 89 ? 18.701 1.038 -12.260 1.00 97.38 89 HIS A CA 1
ATOM 655 C C . HIS A 1 89 ? 17.831 2.185 -12.770 1.00 97.38 89 HIS A C 1
ATOM 657 O O . HIS A 1 89 ? 18.288 3.062 -13.514 1.00 97.38 89 HIS A O 1
ATOM 663 N N . GLY A 1 90 ? 16.571 2.161 -12.349 1.00 95.81 90 GLY A N 1
ATOM 664 C CA . GLY A 1 90 ? 15.570 3.180 -12.624 1.00 95.81 90 GLY A CA 1
ATOM 665 C C . GLY A 1 90 ? 15.075 3.868 -11.353 1.00 95.81 90 GLY A C 1
ATOM 666 O O . GLY A 1 90 ? 15.213 3.350 -10.247 1.00 95.81 90 GLY A O 1
ATOM 667 N N . ALA A 1 91 ? 14.456 5.031 -11.527 1.00 94.19 91 ALA A N 1
ATOM 668 C CA . ALA A 1 91 ? 14.022 5.904 -10.436 1.00 94.19 91 ALA A CA 1
ATOM 669 C C . ALA A 1 91 ? 12.661 5.541 -9.809 1.00 94.19 91 ALA A C 1
ATOM 671 O O . ALA A 1 91 ? 12.294 6.110 -8.783 1.00 94.19 91 ALA A O 1
ATOM 672 N N . ALA A 1 92 ? 11.890 4.634 -10.418 1.00 93.56 92 ALA A N 1
ATOM 673 C CA . ALA A 1 92 ? 10.557 4.263 -9.946 1.00 93.56 92 ALA A CA 1
ATOM 674 C C . ALA A 1 92 ? 10.255 2.777 -10.184 1.00 93.56 92 ALA A C 1
ATOM 676 O O . ALA A 1 92 ? 10.714 2.184 -11.162 1.00 93.56 92 ALA A O 1
ATOM 677 N N . ALA A 1 93 ? 9.459 2.192 -9.290 1.00 93.06 93 ALA A N 1
ATOM 678 C CA . ALA A 1 93 ? 9.007 0.806 -9.338 1.00 93.06 93 ALA A CA 1
ATOM 679 C C . ALA A 1 93 ? 7.585 0.688 -8.765 1.00 93.06 93 ALA A C 1
ATOM 681 O O . ALA A 1 93 ? 7.195 1.523 -7.944 1.00 93.06 93 ALA A O 1
ATOM 682 N N . PRO A 1 94 ? 6.815 -0.347 -9.144 1.00 92.00 94 PRO A N 1
ATOM 683 C CA . PRO A 1 94 ? 5.599 -0.688 -8.422 1.00 92.00 94 PRO A CA 1
ATOM 684 C C . PRO A 1 94 ? 5.929 -1.128 -6.988 1.00 92.00 94 PRO A C 1
ATOM 686 O O . PRO A 1 94 ? 6.867 -1.891 -6.753 1.00 92.00 94 PRO A O 1
ATOM 689 N N . LEU A 1 95 ? 5.113 -0.674 -6.040 1.00 94.25 95 LEU A N 1
ATOM 690 C CA . LEU A 1 95 ? 5.116 -1.115 -4.649 1.00 94.25 95 LEU A CA 1
ATOM 691 C C . LEU A 1 95 ? 3.841 -1.922 -4.403 1.00 94.25 95 LEU A C 1
ATOM 693 O O . LEU A 1 95 ? 2.749 -1.466 -4.737 1.00 94.25 95 LEU A O 1
ATOM 697 N N . LEU A 1 96 ? 3.972 -3.112 -3.820 1.00 95.81 96 LEU A N 1
ATOM 698 C CA . LEU A 1 96 ? 2.838 -3.976 -3.504 1.00 95.81 96 LEU A CA 1
ATOM 699 C C . LEU A 1 96 ? 2.556 -3.907 -2.008 1.00 95.81 96 LEU A C 1
ATOM 701 O O . LEU A 1 96 ? 3.439 -4.205 -1.209 1.00 95.81 96 LEU A O 1
ATOM 705 N N . VAL A 1 97 ? 1.325 -3.561 -1.639 1.00 96.81 97 VAL A N 1
ATOM 706 C CA . VAL A 1 97 ? 0.800 -3.739 -0.279 1.00 96.81 97 VAL A CA 1
ATOM 707 C C . VAL A 1 97 ? -0.152 -4.929 -0.303 1.00 96.81 97 VAL A C 1
ATOM 709 O O . VAL A 1 97 ? -1.010 -5.023 -1.178 1.00 96.81 97 VAL A O 1
ATOM 712 N N . PHE A 1 98 ? 0.010 -5.861 0.631 1.00 96.75 98 PHE A N 1
ATOM 713 C CA . PHE A 1 98 ? -0.734 -7.119 0.663 1.00 96.75 98 PHE A CA 1
ATOM 714 C C . PHE A 1 98 ? -1.123 -7.501 2.092 1.00 96.75 98 PHE A C 1
ATOM 716 O O . PHE A 1 98 ? -0.506 -7.067 3.061 1.00 96.75 98 PHE A O 1
ATOM 723 N N . GLY A 1 99 ? -2.170 -8.311 2.235 1.00 95.88 99 GLY A N 1
ATOM 724 C CA . GLY A 1 99 ? -2.732 -8.674 3.537 1.00 95.88 99 GLY A CA 1
ATOM 725 C C . GLY A 1 99 ? -4.256 -8.630 3.530 1.00 95.88 99 GLY A C 1
ATOM 726 O O . GLY A 1 99 ? -4.862 -8.031 2.642 1.00 95.88 99 GLY A O 1
ATOM 727 N N . ALA A 1 100 ? -4.893 -9.218 4.545 1.00 94.31 100 ALA A N 1
ATOM 728 C CA . ALA A 1 100 ? -6.354 -9.183 4.678 1.00 94.31 100 ALA A CA 1
ATOM 729 C C . ALA A 1 100 ? -6.893 -7.745 4.811 1.00 94.31 100 ALA A C 1
ATOM 731 O O . ALA A 1 100 ? -8.002 -7.446 4.360 1.00 94.31 100 ALA A O 1
ATOM 732 N N . GLN A 1 101 ? -6.077 -6.850 5.374 1.00 94.00 101 GLN A N 1
ATOM 733 C CA . GLN A 1 101 ? -6.401 -5.445 5.614 1.00 94.00 101 GLN A CA 1
ATOM 734 C C . GLN A 1 101 ? -5.845 -4.490 4.544 1.00 94.00 101 GLN A C 1
ATOM 736 O O . GLN A 1 101 ? -6.069 -3.286 4.642 1.00 94.00 101 GLN A O 1
ATOM 741 N N . ALA A 1 102 ? -5.160 -4.993 3.510 1.00 93.62 102 ALA A N 1
ATOM 742 C CA . ALA A 1 102 ? -4.709 -4.163 2.392 1.00 93.62 102 ALA A CA 1
ATOM 743 C C . ALA A 1 102 ? -5.908 -3.676 1.567 1.00 93.62 102 ALA A C 1
ATOM 745 O O . ALA A 1 102 ? -6.852 -4.433 1.325 1.00 93.62 102 ALA A O 1
ATOM 746 N N . ASN A 1 103 ? -5.881 -2.418 1.130 1.00 87.06 103 ASN A N 1
ATOM 747 C CA . ASN A 1 103 ? -6.902 -1.881 0.239 1.00 87.06 103 ASN A CA 1
ATOM 748 C C . ASN A 1 103 ? -6.727 -2.489 -1.168 1.00 87.06 103 ASN A C 1
ATOM 750 O O . ASN A 1 103 ? -5.652 -2.326 -1.746 1.00 87.06 103 ASN A O 1
ATOM 754 N N . PRO A 1 104 ? -7.726 -3.198 -1.733 1.00 85.00 104 PRO A N 1
ATOM 755 C CA . PRO A 1 104 ? -7.581 -3.897 -3.011 1.00 85.00 104 PRO A CA 1
ATOM 756 C C . PRO A 1 104 ? -7.717 -2.941 -4.212 1.00 85.00 104 PRO A C 1
ATOM 758 O O . PRO A 1 104 ? -8.533 -3.166 -5.103 1.00 85.00 104 PRO A O 1
ATOM 761 N N . LEU A 1 105 ? -6.938 -1.856 -4.225 1.00 81.81 105 LEU A N 1
ATOM 762 C CA . LEU A 1 105 ? -6.926 -0.841 -5.276 1.00 81.81 105 LEU A CA 1
ATOM 763 C C . LEU A 1 105 ? -5.533 -0.692 -5.886 1.00 81.81 105 LEU A C 1
ATOM 765 O O . LEU A 1 105 ? -4.513 -0.846 -5.218 1.00 81.81 105 LEU A O 1
ATOM 769 N N . VAL A 1 106 ? -5.506 -0.320 -7.163 1.00 81.75 106 VAL A N 1
ATOM 770 C CA . VAL A 1 106 ? -4.299 0.195 -7.813 1.00 81.75 106 VAL A CA 1
ATOM 771 C C . VAL A 1 106 ? -4.252 1.702 -7.584 1.00 81.75 106 VAL A C 1
ATOM 773 O O . VAL A 1 106 ? -5.202 2.414 -7.911 1.00 81.75 106 VAL A O 1
ATOM 776 N N . HIS A 1 107 ? -3.153 2.189 -7.012 1.00 80.62 107 HIS A N 1
ATOM 777 C CA . HIS A 1 107 ? -2.925 3.617 -6.815 1.00 80.62 107 HIS A CA 1
ATOM 778 C C . HIS A 1 107 ? -2.081 4.188 -7.954 1.00 80.62 107 HIS A C 1
ATOM 780 O O . HIS A 1 107 ? -1.007 3.672 -8.251 1.00 80.62 107 HIS A O 1
ATOM 786 N N . GLY A 1 108 ? -2.555 5.292 -8.530 1.00 76.69 108 GLY A N 1
ATOM 787 C CA . GLY A 1 108 ? -1.909 5.962 -9.656 1.00 76.69 108 GLY A CA 1
ATOM 788 C C . GLY A 1 108 ? -2.361 5.425 -11.024 1.00 76.69 108 GLY A C 1
ATOM 789 O O . GLY A 1 108 ? -2.884 4.313 -11.123 1.00 76.69 108 GLY A O 1
ATOM 790 N N . PRO A 1 109 ? -2.229 6.231 -12.091 1.00 78.69 109 PRO A N 1
ATOM 791 C CA . PRO A 1 109 ? -2.497 5.787 -13.454 1.00 78.69 109 PRO A CA 1
ATOM 792 C C . PRO A 1 109 ? -1.404 4.844 -13.976 1.00 78.69 109 PRO A C 1
ATOM 794 O O . PRO A 1 109 ? -0.256 4.878 -13.537 1.00 78.69 109 PRO A O 1
ATOM 797 N N . ASN A 1 110 ? -1.714 4.066 -15.014 1.00 83.19 110 ASN A N 1
ATOM 798 C CA . ASN A 1 110 ? -0.673 3.344 -15.749 1.00 83.19 110 ASN A CA 1
ATOM 799 C C . ASN A 1 110 ? 0.373 4.331 -16.304 1.00 83.19 110 ASN A C 1
ATOM 801 O O . ASN A 1 110 ? -0.010 5.357 -16.884 1.00 83.19 110 ASN A O 1
ATOM 805 N N . PRO A 1 111 ? 1.680 4.046 -16.156 1.00 86.00 111 PRO A N 1
ATOM 806 C CA . PRO A 1 111 ? 2.720 4.932 -16.653 1.00 86.00 111 PRO A CA 1
ATOM 807 C C . PRO A 1 111 ? 2.631 5.061 -18.175 1.00 86.00 111 PRO A C 1
ATOM 809 O O . PRO A 1 111 ? 2.510 4.068 -18.891 1.00 86.00 111 PRO A O 1
ATOM 812 N N . GLN A 1 112 ? 2.711 6.295 -18.669 1.00 87.12 112 GLN A N 1
ATOM 813 C CA . GLN A 1 112 ? 2.833 6.569 -20.097 1.00 87.12 112 GLN A CA 1
ATOM 814 C C . GLN A 1 112 ? 4.313 6.524 -20.471 1.00 87.12 112 GLN A C 1
ATOM 816 O O . GLN A 1 112 ? 5.109 7.316 -19.964 1.00 87.12 112 GLN A O 1
ATOM 821 N N . LEU A 1 113 ? 4.687 5.573 -21.325 1.00 92.25 113 LEU A N 1
ATOM 822 C CA . LEU A 1 113 ? 6.065 5.401 -21.774 1.00 92.25 113 LEU A CA 1
ATOM 823 C C . LEU A 1 113 ? 6.271 6.167 -23.091 1.00 92.25 113 LEU A C 1
ATOM 825 O O . LEU A 1 113 ? 5.485 5.969 -24.020 1.00 92.25 113 LEU A O 1
ATOM 829 N N . PRO A 1 114 ? 7.305 7.021 -23.212 1.00 91.38 114 PRO A N 1
ATOM 830 C CA . PRO A 1 114 ? 7.605 7.695 -24.471 1.00 91.38 114 PRO A CA 1
ATOM 831 C C . PRO A 1 114 ? 7.890 6.683 -25.585 1.00 91.38 114 PRO A C 1
ATOM 833 O O . PRO A 1 114 ? 8.684 5.760 -25.403 1.00 91.38 114 PRO A O 1
ATOM 836 N N . ALA A 1 115 ? 7.296 6.878 -26.765 1.00 93.44 115 ALA A N 1
ATOM 837 C CA . ALA A 1 115 ? 7.529 6.000 -27.918 1.00 93.44 115 ALA A CA 1
ATOM 838 C C . ALA A 1 115 ? 9.011 5.958 -28.341 1.00 93.44 115 ALA A C 1
ATOM 840 O O . ALA A 1 115 ? 9.491 4.961 -28.873 1.00 93.44 115 ALA A O 1
ATOM 841 N N . ASN A 1 116 ? 9.744 7.040 -28.075 1.00 94.62 116 ASN A N 1
ATOM 842 C CA . ASN A 1 116 ? 11.165 7.201 -28.357 1.00 94.62 116 ASN A CA 1
ATOM 843 C C . ASN A 1 116 ? 12.059 7.030 -27.115 1.00 94.62 116 ASN A C 1
ATOM 845 O O . ASN A 1 116 ? 13.174 7.549 -27.116 1.00 94.62 116 ASN A O 1
ATOM 849 N N . ALA A 1 117 ? 11.600 6.321 -26.076 1.00 95.88 117 ALA A N 1
ATOM 850 C CA . ALA A 1 117 ? 12.385 6.114 -24.861 1.00 95.88 117 ALA A CA 1
ATOM 851 C C . ALA A 1 117 ? 13.777 5.516 -25.159 1.00 95.88 117 ALA A C 1
ATOM 853 O O . ALA A 1 117 ? 13.933 4.517 -25.877 1.00 95.88 117 ALA A O 1
ATOM 854 N N . GLY A 1 118 ? 14.802 6.139 -24.590 1.00 96.69 118 GLY A N 1
ATOM 855 C CA . GLY A 1 118 ? 16.186 5.698 -24.592 1.00 96.69 118 GLY A CA 1
ATOM 856 C C . GLY A 1 118 ? 16.501 4.726 -23.454 1.00 96.69 118 GLY A C 1
ATOM 857 O O . GLY A 1 118 ? 15.730 4.523 -22.520 1.00 96.69 118 GLY A O 1
ATOM 858 N N . VAL A 1 119 ? 17.696 4.136 -23.512 1.00 96.19 119 VAL A N 1
ATOM 859 C CA . VAL A 1 119 ? 18.199 3.186 -22.495 1.00 96.19 119 VAL A CA 1
ATOM 860 C C . VAL A 1 119 ? 18.477 3.829 -21.129 1.00 96.19 119 VAL A C 1
ATOM 862 O O . VAL A 1 119 ? 18.670 3.119 -20.147 1.00 96.19 119 VAL A O 1
ATOM 865 N N . ASN 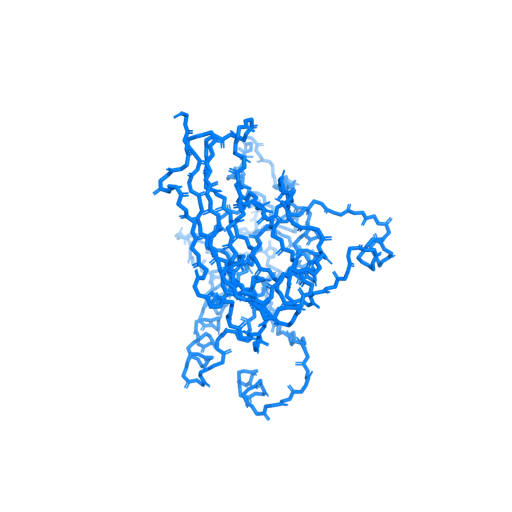A 1 120 ? 18.497 5.163 -21.057 1.00 96.06 120 ASN A N 1
ATOM 866 C CA . ASN A 1 120 ? 18.707 5.933 -19.827 1.00 96.06 120 ASN A CA 1
ATOM 867 C C . ASN A 1 120 ? 17.403 6.509 -19.246 1.00 96.06 120 ASN A C 1
ATOM 869 O O . ASN A 1 120 ? 17.443 7.132 -18.186 1.00 96.06 120 ASN A O 1
ATOM 873 N N . ASP A 1 121 ? 16.262 6.306 -19.912 1.00 97.00 121 ASP A N 1
ATOM 874 C CA . ASP A 1 121 ? 15.007 6.937 -19.510 1.00 97.00 121 ASP A CA 1
ATOM 875 C C . ASP A 1 121 ? 14.324 6.191 -18.361 1.00 97.00 121 ASP A C 1
ATOM 877 O O . ASP A 1 121 ? 14.284 4.955 -18.292 1.00 97.00 121 ASP A O 1
ATOM 881 N N . ASN A 1 122 ? 13.758 6.985 -17.455 1.00 96.19 122 ASN A N 1
ATOM 882 C CA . ASN A 1 122 ? 13.080 6.526 -16.253 1.00 96.19 122 ASN A CA 1
ATOM 883 C C . ASN A 1 122 ? 11.565 6.575 -16.420 1.00 96.19 122 ASN A C 1
ATOM 885 O O . ASN A 1 122 ? 11.024 7.487 -17.044 1.00 96.19 122 ASN A O 1
ATOM 889 N N . VAL A 1 123 ? 10.874 5.646 -15.760 1.00 93.44 123 VAL A N 1
ATOM 890 C CA . VAL A 1 123 ? 9.454 5.833 -15.460 1.00 93.44 123 VAL A CA 1
ATOM 891 C C . VAL A 1 123 ? 9.326 6.995 -14.473 1.00 93.44 123 VAL A C 1
ATOM 893 O O . VAL A 1 123 ? 10.044 7.046 -13.473 1.00 93.44 123 VAL A O 1
ATOM 896 N N . ALA A 1 124 ? 8.424 7.935 -14.754 1.00 89.25 124 ALA A N 1
ATOM 897 C CA . ALA A 1 124 ? 8.165 9.056 -13.860 1.00 89.25 124 ALA A CA 1
ATOM 898 C C . ALA A 1 124 ? 7.569 8.570 -12.529 1.00 89.25 124 ALA A C 1
ATOM 900 O O . ALA A 1 124 ? 6.641 7.757 -12.509 1.00 89.25 124 ALA A O 1
ATOM 901 N N . MET A 1 125 ? 8.080 9.094 -11.413 1.00 88.88 125 MET A N 1
ATOM 902 C CA . MET A 1 125 ? 7.532 8.814 -10.088 1.00 88.88 125 MET A CA 1
ATOM 903 C C . MET A 1 125 ? 6.162 9.483 -9.945 1.00 88.88 125 MET A C 1
ATOM 905 O O . MET A 1 125 ? 6.042 10.696 -10.089 1.00 88.88 125 MET A O 1
ATOM 909 N N . GLN A 1 126 ? 5.133 8.687 -9.660 1.00 85.81 126 GLN A N 1
ATOM 910 C CA . GLN A 1 126 ? 3.764 9.182 -9.471 1.00 85.81 126 GLN A CA 1
ATOM 911 C C . GLN A 1 126 ? 3.413 9.384 -7.997 1.00 85.81 126 GLN A C 1
ATOM 913 O O . GLN A 1 126 ? 2.657 10.285 -7.647 1.00 85.81 126 GLN A O 1
ATOM 918 N N . VAL A 1 127 ? 3.956 8.522 -7.138 1.00 86.75 127 VAL A N 1
ATOM 919 C CA . VAL A 1 127 ? 3.722 8.520 -5.697 1.00 86.75 127 VAL A CA 1
ATOM 920 C C . VAL A 1 127 ? 5.077 8.421 -5.020 1.00 86.75 127 VAL A C 1
ATOM 922 O O . VAL A 1 127 ? 5.855 7.512 -5.305 1.00 86.75 127 VAL A O 1
ATOM 925 N N . ASP A 1 128 ? 5.356 9.360 -4.124 1.00 91.25 128 ASP A N 1
ATOM 926 C CA . ASP A 1 128 ? 6.531 9.292 -3.265 1.00 91.25 128 ASP A CA 1
ATOM 927 C C . ASP A 1 128 ? 6.380 8.114 -2.292 1.00 91.25 128 ASP A C 1
ATOM 929 O O . ASP A 1 128 ? 5.358 7.986 -1.618 1.00 91.25 128 ASP A O 1
ATOM 933 N N . PHE A 1 129 ? 7.382 7.245 -2.176 1.00 92.94 129 PHE A N 1
ATOM 934 C CA . PHE A 1 129 ? 7.299 6.080 -1.285 1.00 92.94 129 PHE A CA 1
ATOM 935 C C . PHE A 1 129 ? 7.046 6.476 0.184 1.00 92.94 129 PHE A C 1
ATOM 937 O O . PHE A 1 129 ? 6.408 5.733 0.933 1.00 92.94 129 PHE A O 1
ATOM 944 N N . ARG A 1 130 ? 7.468 7.681 0.598 1.00 94.06 130 ARG A N 1
ATOM 945 C CA . ARG A 1 130 ? 7.217 8.219 1.943 1.00 94.06 130 ARG A CA 1
ATOM 946 C C . ARG A 1 130 ? 5.734 8.481 2.182 1.00 94.06 130 ARG A C 1
ATOM 948 O O . ARG A 1 130 ? 5.281 8.338 3.316 1.00 94.06 130 ARG A O 1
ATOM 955 N N . SER A 1 131 ? 4.954 8.778 1.143 1.00 92.25 131 SER A N 1
ATOM 956 C CA . SER A 1 131 ? 3.490 8.845 1.235 1.00 92.25 131 SER A CA 1
ATOM 957 C C . SER A 1 131 ? 2.882 7.501 1.627 1.00 92.25 131 SER A C 1
ATOM 959 O O . SER A 1 131 ? 2.003 7.449 2.485 1.00 92.25 131 SER A O 1
ATOM 961 N N . VAL A 1 132 ? 3.385 6.394 1.075 1.00 94.06 132 VAL A N 1
ATOM 962 C CA . VAL A 1 132 ? 2.928 5.047 1.453 1.00 94.06 132 VAL A CA 1
ATOM 963 C C . VAL A 1 132 ? 3.327 4.732 2.895 1.00 94.06 132 VAL A C 1
ATOM 965 O O . VAL A 1 132 ? 2.493 4.297 3.687 1.00 94.06 132 VAL A O 1
ATOM 968 N N . TYR A 1 133 ? 4.580 5.007 3.272 1.00 95.75 133 TYR A N 1
ATOM 969 C CA . TYR A 1 133 ? 5.079 4.711 4.620 1.00 95.75 133 TYR A CA 1
ATOM 970 C C . TYR A 1 133 ? 4.352 5.517 5.694 1.00 95.75 133 TYR A C 1
ATOM 972 O O . TYR A 1 133 ? 3.926 4.959 6.701 1.00 95.75 133 TYR A O 1
ATOM 980 N N . THR A 1 134 ? 4.164 6.818 5.475 1.00 92.38 134 THR A N 1
ATOM 981 C CA . THR A 1 134 ? 3.427 7.677 6.410 1.00 92.38 134 THR A CA 1
ATOM 982 C C . THR A 1 134 ? 1.958 7.278 6.511 1.00 92.38 134 THR A C 1
ATOM 984 O O . THR A 1 134 ? 1.417 7.314 7.612 1.00 92.38 134 THR A O 1
ATOM 987 N N . SER A 1 135 ? 1.336 6.814 5.421 1.00 90.94 135 SER A N 1
ATOM 988 C CA . SER A 1 135 ? -0.036 6.287 5.449 1.00 90.94 135 SER A CA 1
ATOM 989 C C . SER A 1 135 ? -0.129 5.000 6.269 1.00 90.94 135 SER A C 1
ATOM 991 O O . SER A 1 135 ? -0.988 4.896 7.136 1.00 90.94 135 SER A O 1
ATOM 993 N N . ILE A 1 136 ? 0.807 4.059 6.106 1.00 94.88 136 ILE A N 1
ATOM 994 C CA . ILE A 1 136 ? 0.857 2.838 6.929 1.00 94.88 136 ILE A CA 1
ATOM 995 C C . ILE A 1 136 ? 1.134 3.169 8.400 1.00 94.88 136 ILE A C 1
ATOM 997 O O . ILE A 1 136 ? 0.484 2.618 9.282 1.00 94.88 136 ILE A O 1
ATOM 1001 N N . LEU A 1 137 ? 2.064 4.077 8.700 1.00 94.81 137 LEU A N 1
ATOM 1002 C CA . LEU A 1 137 ? 2.339 4.491 10.081 1.00 94.81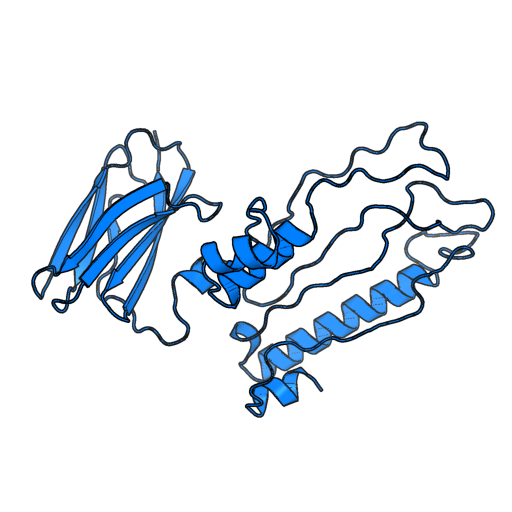 137 LEU A CA 1
ATOM 1003 C C . LEU A 1 137 ? 1.120 5.159 10.728 1.00 94.81 137 LEU A C 1
ATOM 1005 O O . LEU A 1 137 ? 0.792 4.872 11.879 1.00 94.81 137 LEU A O 1
ATOM 1009 N N . LYS A 1 138 ? 0.429 6.023 9.982 1.00 88.00 138 LYS A N 1
ATOM 1010 C CA . LYS A 1 138 ? -0.805 6.668 10.427 1.00 88.00 138 LYS A CA 1
ATOM 1011 C C . LYS A 1 138 ? -1.893 5.641 10.718 1.00 88.00 138 LYS A C 1
ATOM 1013 O O . LYS A 1 138 ? -2.503 5.687 11.777 1.00 88.00 138 LYS A O 1
ATOM 1018 N N . ASP A 1 139 ? -2.114 4.723 9.792 1.00 87.12 139 ASP A N 1
ATOM 1019 C CA . ASP A 1 139 ? -3.289 3.866 9.800 1.00 87.12 139 ASP A CA 1
ATOM 1020 C C . ASP A 1 139 ? -3.042 2.582 10.598 1.00 87.12 139 ASP A C 1
ATOM 1022 O O . ASP A 1 139 ? -3.768 2.256 11.533 1.00 87.12 139 ASP A O 1
ATOM 1026 N N . TRP A 1 140 ? -1.970 1.857 10.305 1.00 92.81 140 TRP A N 1
ATOM 1027 C CA . TRP A 1 140 ? -1.673 0.593 10.976 1.00 92.81 140 TRP A CA 1
ATOM 1028 C C . TRP A 1 140 ? -1.173 0.786 12.405 1.00 92.81 140 TRP A C 1
ATOM 1030 O O . TRP A 1 140 ? -1.569 0.075 13.327 1.00 92.81 140 TRP A O 1
ATOM 1040 N N . PHE A 1 141 ? -0.283 1.762 12.591 1.00 89.69 141 PHE A N 1
ATOM 1041 C CA . PHE A 1 141 ? 0.353 2.020 13.881 1.00 89.69 141 PHE A CA 1
ATOM 1042 C C . PHE A 1 141 ? -0.321 3.138 14.678 1.00 89.69 141 PHE A C 1
ATOM 1044 O O . PHE A 1 141 ? 0.095 3.388 15.809 1.00 89.69 141 PHE A O 1
ATOM 1051 N N . GLN A 1 142 ? -1.358 3.782 14.125 1.00 85.69 142 GLN A N 1
ATOM 1052 C CA . GLN A 1 142 ? -2.085 4.882 14.771 1.00 85.69 142 GLN A CA 1
ATOM 1053 C C . GLN A 1 142 ? -1.155 6.034 15.191 1.00 85.69 142 GLN A C 1
ATOM 1055 O O . GLN A 1 142 ? -1.389 6.709 16.195 1.00 85.69 142 GLN A O 1
ATOM 1060 N N . VAL A 1 143 ? -0.073 6.265 14.434 1.00 85.69 143 VAL A N 1
ATOM 1061 C CA . VAL A 1 143 ? 0.885 7.333 14.737 1.00 85.69 143 VAL A CA 1
ATOM 1062 C C . VAL A 1 143 ? 0.216 8.694 14.496 1.00 85.69 143 VAL A C 1
ATOM 1064 O O . VAL A 1 143 ? -0.292 8.941 13.396 1.00 85.69 143 VAL A O 1
ATOM 1067 N N . PRO A 1 144 ? 0.227 9.615 15.480 1.00 84.88 144 PRO A N 1
ATOM 1068 C CA . PRO A 1 144 ? -0.357 10.940 15.310 1.00 84.88 144 PRO A CA 1
ATOM 1069 C C . PRO A 1 144 ? 0.289 11.723 14.162 1.00 84.88 144 PRO A C 1
ATOM 1071 O O . PRO A 1 144 ? 1.507 11.699 13.977 1.00 84.88 144 PRO A O 1
ATOM 1074 N N . GLN A 1 145 ? -0.516 12.506 13.436 1.00 80.88 145 GLN A N 1
ATOM 1075 C CA . GLN A 1 145 ? -0.033 13.308 12.303 1.00 80.88 145 GLN A CA 1
ATOM 1076 C C . GLN A 1 145 ? 1.106 14.260 12.696 1.00 80.88 145 GLN A C 1
ATOM 1078 O O . GLN A 1 145 ? 2.051 14.432 11.934 1.00 80.88 145 GLN A O 1
ATOM 1083 N N . ALA A 1 146 ? 1.037 14.858 13.889 1.00 82.62 146 ALA A N 1
ATOM 1084 C CA . ALA A 1 146 ? 2.083 15.747 14.389 1.00 82.62 146 ALA A CA 1
ATOM 1085 C C . ALA A 1 146 ? 3.436 15.025 14.514 1.00 82.62 146 ALA A C 1
ATOM 1087 O O . ALA A 1 146 ? 4.459 15.560 14.093 1.00 82.62 146 ALA A O 1
ATOM 1088 N N . THR A 1 147 ? 3.430 13.785 15.011 1.00 90.62 147 THR A N 1
ATOM 1089 C CA . THR A 1 147 ? 4.626 12.942 15.108 1.00 90.62 147 THR A CA 1
ATOM 1090 C C . THR A 1 147 ? 5.169 12.587 13.726 1.00 90.62 147 THR A C 1
ATOM 1092 O O . THR A 1 147 ? 6.375 12.663 13.516 1.00 90.62 147 THR A O 1
ATOM 1095 N N . LEU A 1 148 ? 4.304 12.263 12.757 1.00 85.88 148 LEU A N 1
ATOM 1096 C CA . LEU A 1 148 ? 4.735 12.011 11.375 1.00 85.88 148 LEU A CA 1
ATOM 1097 C C . LEU A 1 148 ? 5.396 13.246 10.754 1.00 85.88 148 LEU A C 1
ATOM 1099 O O . LEU A 1 148 ? 6.476 13.137 10.182 1.00 85.88 148 LEU A O 1
ATOM 1103 N N . ASN A 1 149 ? 4.799 14.427 10.923 1.00 87.56 149 ASN A N 1
ATOM 1104 C CA . ASN A 1 149 ? 5.365 15.673 10.407 1.00 87.56 149 ASN A CA 1
ATOM 1105 C C . ASN A 1 149 ? 6.731 15.980 11.040 1.00 87.56 149 ASN A C 1
ATOM 1107 O O . ASN A 1 149 ? 7.639 16.422 10.344 1.00 87.56 149 ASN A O 1
ATOM 1111 N N . GLN A 1 150 ? 6.892 15.717 12.342 1.00 94.88 150 GLN A N 1
ATOM 1112 C CA . GLN A 1 150 ? 8.168 15.886 13.037 1.00 94.88 150 GLN A CA 1
ATOM 1113 C C . GLN A 1 150 ? 9.232 14.902 12.529 1.00 94.88 150 GLN A C 1
ATOM 1115 O O . GLN A 1 150 ? 10.360 15.310 12.270 1.00 94.88 150 GLN A O 1
ATOM 1120 N N . LEU A 1 151 ? 8.883 13.620 12.375 1.00 95.25 151 LEU A N 1
ATOM 1121 C CA . LEU A 1 151 ? 9.820 12.575 11.945 1.00 95.25 151 LEU A CA 1
ATOM 1122 C C . LEU A 1 151 ? 10.289 12.761 10.500 1.00 95.25 151 LEU A C 1
ATOM 1124 O O . LEU A 1 151 ? 11.450 12.513 10.193 1.00 95.25 151 LEU A O 1
ATOM 1128 N N . PHE A 1 152 ? 9.390 13.186 9.613 1.00 92.31 152 PHE A N 1
ATOM 1129 C CA . PHE A 1 152 ? 9.677 13.306 8.185 1.00 92.31 152 PHE A CA 1
ATOM 1130 C C . PHE A 1 152 ? 10.007 14.744 7.744 1.00 92.31 152 PHE A C 1
ATOM 1132 O O . PHE A 1 152 ? 10.280 14.978 6.566 1.00 92.31 152 PHE A O 1
ATOM 1139 N N . GLY A 1 153 ? 9.962 15.710 8.668 1.00 93.75 153 GLY A N 1
ATOM 1140 C CA . GLY A 1 153 ? 10.227 17.133 8.427 1.00 93.75 153 GLY A CA 1
ATOM 1141 C C . GLY A 1 153 ? 9.157 17.866 7.608 1.00 93.75 153 GLY A C 1
ATOM 1142 O O . GLY A 1 153 ? 9.237 19.081 7.451 1.00 93.75 153 GLY A O 1
ATOM 1143 N N . GLN A 1 154 ? 8.162 17.151 7.078 1.00 82.75 154 GLN A N 1
ATOM 1144 C CA . GLN A 1 154 ? 7.059 17.684 6.281 1.00 82.75 154 GLN A CA 1
ATOM 1145 C C . GLN A 1 154 ? 5.892 16.690 6.230 1.00 82.75 154 GLN A C 1
ATOM 1147 O O . GLN A 1 154 ? 6.050 15.505 6.531 1.00 82.75 154 GLN A O 1
ATOM 1152 N N . ALA A 1 155 ? 4.717 17.174 5.828 1.00 81.56 155 ALA A N 1
ATOM 1153 C CA . ALA A 1 155 ? 3.569 16.321 5.546 1.00 81.56 155 ALA A CA 1
ATOM 1154 C C . ALA A 1 155 ? 3.690 15.695 4.148 1.00 81.56 155 ALA A C 1
ATOM 1156 O O . ALA A 1 155 ? 4.109 16.356 3.199 1.00 81.56 155 ALA A O 1
ATOM 1157 N N . PHE A 1 156 ? 3.268 14.438 4.022 1.00 83.81 156 PHE A N 1
ATOM 1158 C CA . PHE A 1 156 ? 3.199 13.722 2.750 1.00 83.81 156 PHE A CA 1
ATOM 1159 C C . PHE A 1 156 ? 1.738 13.499 2.338 1.00 83.81 156 PHE A C 1
ATOM 1161 O O . PHE A 1 156 ? 0.891 13.307 3.217 1.00 83.81 156 PHE A O 1
ATOM 1168 N N . PRO A 1 157 ? 1.420 13.502 1.025 1.00 82.25 157 PRO A N 1
ATOM 1169 C CA . PRO A 1 157 ? 0.098 13.119 0.540 1.00 82.25 157 PRO A CA 1
ATOM 1170 C C . PRO A 1 157 ? -0.313 11.744 1.070 1.00 82.25 157 PRO A C 1
ATOM 1172 O O . PRO A 1 157 ? 0.497 10.818 1.066 1.00 82.25 157 PRO A O 1
ATOM 1175 N N . TYR A 1 158 ? -1.561 11.619 1.512 1.00 82.88 158 TYR A N 1
ATOM 1176 C CA . TYR A 1 158 ? -2.108 10.363 2.016 1.00 82.88 158 TYR A CA 1
ATOM 1177 C C . TYR A 1 158 ? -2.445 9.401 0.868 1.00 82.88 158 TYR A C 1
ATOM 1179 O O . TYR A 1 158 ? -3.017 9.813 -0.142 1.00 82.88 158 TYR A O 1
ATOM 1187 N N . VAL A 1 159 ? -2.115 8.120 1.039 1.00 82.44 159 VAL A N 1
ATOM 1188 C CA . VAL A 1 159 ? -2.395 7.043 0.081 1.00 82.44 159 VAL A CA 1
ATOM 1189 C C . VAL A 1 159 ? -3.145 5.935 0.825 1.00 82.44 159 VAL A C 1
ATOM 1191 O O . VAL A 1 159 ? -2.549 5.290 1.691 1.00 82.44 159 VAL A O 1
ATOM 1194 N N . PRO A 1 160 ? -4.433 5.688 0.519 1.00 83.38 160 PRO A N 1
ATOM 1195 C CA . PRO A 1 160 ? -5.257 4.750 1.277 1.00 83.38 160 PRO A CA 1
ATOM 1196 C C . PRO A 1 160 ? -4.904 3.298 0.945 1.00 83.38 160 PRO A C 1
ATOM 1198 O O . PRO A 1 160 ? -5.634 2.631 0.222 1.00 83.38 160 PRO A O 1
ATOM 1201 N N . VAL A 1 161 ? -3.791 2.796 1.479 1.00 88.69 161 VAL A N 1
ATOM 1202 C CA . VAL A 1 161 ? -3.309 1.422 1.240 1.00 88.69 161 VAL A CA 1
ATOM 1203 C C . VAL A 1 161 ? -3.857 0.395 2.236 1.00 88.69 161 VAL A C 1
ATOM 1205 O O . VAL A 1 161 ? -3.681 -0.807 2.043 1.00 88.69 161 VAL A O 1
ATOM 1208 N N . ILE A 1 162 ? -4.549 0.844 3.288 1.00 90.31 162 ILE A N 1
ATOM 1209 C CA . ILE A 1 162 ? -5.208 0.003 4.297 1.00 90.31 162 ILE A CA 1
ATOM 1210 C C . ILE A 1 162 ? -6.723 0.224 4.225 1.00 90.31 162 ILE A C 1
ATOM 1212 O O . ILE A 1 162 ? -7.196 1.346 4.034 1.00 90.31 162 ILE A O 1
ATOM 1216 N N . LYS A 1 163 ? -7.499 -0.855 4.370 1.00 81.88 163 LYS A N 1
ATOM 1217 C CA . LYS A 1 163 ? -8.965 -0.799 4.418 1.00 81.88 163 LYS A CA 1
ATOM 1218 C C . LYS A 1 163 ? -9.417 0.081 5.583 1.00 81.88 163 LYS A C 1
ATOM 1220 O O . LYS A 1 163 ? -9.054 -0.157 6.728 1.00 81.88 163 LYS A O 1
ATOM 1225 N N . GLN A 1 164 ? -10.300 1.037 5.316 1.00 63.34 164 GLN A N 1
ATOM 1226 C CA . GLN A 1 164 ? -10.824 1.945 6.345 1.00 63.34 164 GLN A CA 1
ATOM 1227 C C . GLN A 1 164 ? -11.692 1.235 7.401 1.00 63.34 164 GLN A C 1
ATOM 1229 O O . GLN A 1 164 ? -11.769 1.690 8.540 1.00 63.34 164 GLN A O 1
ATOM 1234 N N . THR A 1 165 ? -12.272 0.066 7.093 1.00 53.94 165 THR A N 1
ATOM 1235 C CA . THR A 1 165 ? -12.900 -0.800 8.110 1.00 53.94 165 THR A CA 1
ATOM 1236 C C . THR A 1 165 ? -11.906 -1.278 9.170 1.00 53.94 165 THR A C 1
ATOM 1238 O O . THR A 1 165 ? -12.304 -1.437 10.317 1.00 53.94 165 THR A O 1
ATOM 1241 N N . ALA A 1 166 ? -10.620 -1.422 8.828 1.00 49.06 166 ALA A N 1
ATOM 1242 C CA . ALA A 1 166 ? -9.553 -1.767 9.771 1.00 49.06 166 ALA A CA 1
ATOM 1243 C C . ALA A 1 166 ? -9.228 -0.624 10.752 1.00 49.06 166 ALA A C 1
ATOM 1245 O O . ALA A 1 166 ? -8.688 -0.870 11.823 1.00 49.06 166 ALA A O 1
ATOM 1246 N N . LEU A 1 167 ? -9.550 0.621 10.378 1.00 48.72 167 LEU A N 1
ATOM 1247 C CA . LEU A 1 167 ? -9.268 1.856 11.128 1.00 48.72 167 LEU A CA 1
ATOM 1248 C C . LEU A 1 167 ? -10.478 2.363 11.912 1.00 48.72 167 LEU A C 1
ATOM 1250 O O . LEU A 1 167 ? -10.353 3.115 12.883 1.00 48.72 167 LEU A O 1
ATOM 1254 N N . ALA A 1 168 ? -11.668 1.957 11.476 1.00 45.09 168 ALA A N 1
ATOM 1255 C CA . ALA A 1 168 ? -12.915 2.166 12.189 1.00 45.09 168 ALA A CA 1
ATOM 1256 C C . ALA A 1 168 ? -13.072 1.212 13.376 1.00 45.09 168 ALA A C 1
ATOM 1258 O O . ALA A 1 168 ? -13.788 1.535 14.320 1.00 45.09 168 ALA A O 1
ATOM 1259 N N . THR A 1 169 ? -12.395 0.069 13.364 1.00 42.91 169 THR A N 1
ATOM 1260 C CA . THR A 1 169 ? -12.264 -0.792 14.532 1.00 42.91 169 THR A CA 1
ATOM 1261 C C . THR A 1 169 ? -10.898 -0.550 15.142 1.00 42.91 169 THR A C 1
ATOM 1263 O O . THR A 1 169 ? -9.893 -0.981 14.586 1.00 42.91 169 THR A O 1
ATOM 1266 N N . THR A 1 170 ? -10.825 0.076 16.316 1.00 45.41 170 THR A N 1
ATOM 1267 C CA . THR A 1 170 ? -9.706 -0.251 17.205 1.00 45.41 170 THR A CA 1
ATOM 1268 C C . THR A 1 170 ? -9.734 -1.777 17.341 1.00 45.41 170 THR A C 1
ATOM 1270 O O . THR A 1 170 ? -10.795 -2.300 17.693 1.00 45.41 170 THR A O 1
ATOM 1273 N N . PRO A 1 171 ? -8.670 -2.528 17.015 1.00 43.94 171 PRO A N 1
ATOM 1274 C CA . PRO A 1 171 ? -8.683 -3.971 17.214 1.00 43.94 171 PRO A CA 1
ATOM 1275 C C . PRO A 1 171 ? -8.999 -4.257 18.692 1.00 43.94 171 PRO A C 1
ATOM 1277 O O . PRO A 1 171 ? -8.214 -3.901 19.567 1.00 43.94 171 PRO A O 1
ATOM 1280 N N . GLY A 1 172 ? -10.188 -4.809 18.971 1.00 50.12 172 GLY A N 1
ATOM 1281 C CA . GLY A 1 172 ? -10.701 -5.036 20.330 1.00 50.12 172 GLY A CA 1
ATOM 1282 C C . GLY A 1 172 ? -11.709 -4.010 20.882 1.00 50.12 172 GLY A C 1
ATOM 1283 O O . GLY A 1 172 ? -12.185 -4.203 21.997 1.00 50.12 172 GLY A O 1
ATOM 1284 N N . ALA A 1 173 ? -12.078 -2.957 20.144 1.00 57.16 173 ALA A N 1
ATOM 1285 C CA . ALA A 1 173 ? -13.178 -2.067 20.534 1.00 57.16 173 ALA A CA 1
ATOM 1286 C C . ALA A 1 173 ? -14.532 -2.758 20.339 1.00 57.16 173 ALA A C 1
ATOM 1288 O O . ALA A 1 173 ? -14.837 -3.244 19.249 1.00 57.16 173 ALA A O 1
ATOM 1289 N N . ALA A 1 174 ? -15.364 -2.769 21.380 1.00 78.38 174 ALA A N 1
ATOM 1290 C CA . ALA A 1 174 ? -16.732 -3.259 21.260 1.00 78.38 174 ALA A CA 1
ATOM 1291 C C . ALA A 1 174 ? -17.554 -2.361 20.305 1.00 78.38 174 ALA A C 1
ATOM 1293 O O . ALA A 1 174 ? -17.314 -1.151 20.233 1.00 78.38 174 ALA A O 1
ATOM 1294 N N . PRO A 1 175 ? -18.518 -2.923 19.555 1.00 85.25 175 PRO A N 1
ATOM 1295 C CA . PRO A 1 175 ? -19.351 -2.140 18.650 1.00 85.25 175 PRO A CA 1
ATOM 1296 C C . PRO A 1 175 ? -20.272 -1.176 19.413 1.00 85.25 175 PRO A C 1
ATOM 1298 O O . PRO A 1 175 ? -20.696 -1.446 20.540 1.00 85.25 175 PRO A O 1
ATOM 1301 N N . VAL A 1 176 ? -20.624 -0.056 18.779 1.00 89.25 176 VAL A N 1
ATOM 1302 C CA . VAL A 1 176 ? -21.707 0.816 19.246 1.00 89.25 176 VAL A CA 1
ATOM 1303 C C . VAL A 1 176 ? -23.027 0.169 18.817 1.00 89.25 176 VAL A C 1
ATOM 1305 O O . VAL A 1 176 ? -23.294 -0.003 17.627 1.00 89.25 176 VAL A O 1
ATOM 1308 N N . ALA A 1 177 ? -23.837 -0.244 19.792 1.00 92.88 177 ALA A N 1
ATOM 1309 C CA . ALA A 1 177 ? -25.065 -0.988 19.535 1.00 92.88 177 ALA A CA 1
ATOM 1310 C C . ALA A 1 177 ? -26.083 -0.150 18.742 1.00 92.88 177 ALA A C 1
ATOM 1312 O O . ALA A 1 177 ? -26.165 1.066 18.896 1.00 92.88 177 ALA A O 1
ATOM 1313 N N . GLY A 1 178 ? -26.850 -0.807 17.870 1.00 92.62 178 GLY A N 1
ATOM 1314 C CA . GLY A 1 178 ? -27.903 -0.157 17.084 1.00 92.62 178 GLY A CA 1
ATOM 1315 C C . GLY A 1 178 ? -27.412 0.832 16.019 1.00 92.62 178 GLY A C 1
ATOM 1316 O O . GLY A 1 178 ? -28.243 1.560 15.473 1.00 92.62 178 GLY A O 1
ATOM 1317 N N . PHE A 1 179 ? -26.103 0.879 15.716 1.00 95.38 179 PHE A N 1
ATOM 1318 C CA . PHE A 1 179 ? -25.584 1.827 14.732 1.00 95.38 179 PHE A CA 1
ATOM 1319 C C . PHE A 1 179 ? -26.179 1.579 13.341 1.00 95.38 179 PHE A C 1
ATOM 1321 O O . PHE A 1 179 ? -25.993 0.514 12.755 1.00 95.38 179 PHE A O 1
ATOM 1328 N N . SER A 1 180 ? -26.903 2.564 12.815 1.00 94.12 180 SER A N 1
ATOM 1329 C CA . SER A 1 180 ? -27.506 2.539 11.478 1.00 94.12 180 SER A CA 1
ATOM 1330 C C . SER A 1 180 ? -27.581 3.945 10.892 1.00 94.12 180 SER A C 1
ATOM 1332 O O . SER A 1 180 ? -27.611 4.925 11.634 1.00 94.12 180 SER A O 1
ATOM 1334 N N . VAL A 1 181 ? -27.612 4.055 9.561 1.00 94.69 181 VAL A N 1
ATOM 1335 C CA . VAL A 1 181 ? -27.798 5.330 8.855 1.00 94.69 181 VAL A CA 1
ATOM 1336 C C . VAL A 1 181 ? -28.909 5.187 7.821 1.00 94.69 181 VAL A C 1
ATOM 1338 O O . VAL A 1 181 ? -28.855 4.279 6.992 1.00 94.69 181 VAL A O 1
ATOM 1341 N N . TYR A 1 182 ? -29.909 6.071 7.863 1.00 94.88 182 TYR A N 1
ATOM 1342 C CA . TYR A 1 182 ? -31.038 6.064 6.926 1.00 94.88 182 TYR A CA 1
ATOM 1343 C C . TYR A 1 182 ? -31.568 7.480 6.618 1.00 94.88 182 TYR A C 1
ATOM 1345 O O . TYR A 1 182 ? -31.506 8.347 7.489 1.00 94.88 182 TYR A O 1
ATOM 1353 N N . PRO A 1 183 ? -32.149 7.725 5.429 1.00 95.69 183 PRO A N 1
ATOM 1354 C CA . PRO A 1 183 ? -32.126 6.838 4.265 1.00 95.69 183 PRO A CA 1
ATOM 1355 C C . PRO A 1 183 ? -30.701 6.623 3.728 1.00 95.69 183 PRO A C 1
ATOM 1357 O O . PRO A 1 183 ? -29.798 7.420 3.977 1.00 95.69 183 PRO A O 1
ATOM 1360 N N . ASN A 1 184 ? -30.504 5.498 3.043 1.00 88.19 184 ASN A N 1
ATOM 1361 C CA . ASN A 1 184 ? -29.275 5.157 2.335 1.00 88.19 184 ASN A CA 1
ATOM 1362 C C . ASN A 1 184 ? -29.666 4.417 1.037 1.00 88.19 184 ASN A C 1
ATOM 1364 O O . ASN A 1 184 ? -30.139 3.282 1.144 1.00 88.19 184 ASN A O 1
ATOM 1368 N N . PRO A 1 185 ? -29.539 5.023 -0.159 1.00 94.00 185 PRO A N 1
ATOM 1369 C CA . PRO A 1 185 ? -28.875 6.300 -0.444 1.00 94.00 185 PRO A CA 1
ATOM 1370 C C . PRO A 1 185 ? -29.517 7.527 0.220 1.00 94.00 185 PRO A C 1
ATOM 1372 O O . PRO A 1 185 ? -30.727 7.576 0.438 1.00 94.00 185 PRO A O 1
ATOM 1375 N N . ALA A 1 186 ? -28.685 8.500 0.579 1.00 94.00 186 ALA A N 1
ATOM 1376 C CA . ALA A 1 186 ? -29.058 9.749 1.223 1.00 94.00 186 ALA A CA 1
ATOM 1377 C C . ALA A 1 186 ? -29.127 10.883 0.191 1.00 94.00 186 ALA A C 1
ATOM 1379 O O . ALA A 1 186 ? -28.147 11.145 -0.506 1.00 94.00 186 ALA A O 1
ATOM 1380 N N . VAL A 1 187 ? -30.258 11.593 0.161 1.00 95.44 187 VAL A N 1
ATOM 1381 C CA . VAL A 1 187 ? -30.473 12.792 -0.666 1.00 95.44 187 VAL A CA 1
ATOM 1382 C C . VAL A 1 187 ? -30.673 13.977 0.268 1.00 95.44 187 VAL A C 1
ATOM 1384 O O . VAL A 1 187 ? -31.672 14.064 0.983 1.00 95.44 187 VAL A O 1
ATOM 1387 N N . GLY A 1 188 ? -29.694 14.878 0.313 1.00 94.56 188 GLY A N 1
ATOM 1388 C CA . GLY A 1 188 ? -29.698 16.074 1.162 1.00 94.56 188 GLY A CA 1
ATOM 1389 C C . GLY A 1 188 ? -29.546 15.820 2.673 1.00 94.56 188 GLY A C 1
ATOM 1390 O O . GLY A 1 188 ? -28.731 16.479 3.317 1.00 94.56 188 GLY A O 1
ATOM 1391 N N . GLN A 1 189 ? -30.257 14.853 3.254 1.00 96.25 189 GLN A N 1
ATOM 1392 C CA . GLN A 1 189 ? -30.101 14.437 4.650 1.00 96.25 189 GLN A CA 1
ATOM 1393 C C . GLN A 1 189 ? -30.184 12.918 4.843 1.00 96.25 189 GLN A C 1
ATOM 1395 O O . GLN A 1 189 ? -30.882 12.211 4.121 1.00 96.25 189 GLN A O 1
ATOM 1400 N N . ALA A 1 190 ? -29.518 12.449 5.897 1.00 97.19 190 ALA A N 1
ATOM 1401 C CA . ALA A 1 190 ? -29.724 11.152 6.528 1.00 97.19 190 ALA A CA 1
ATOM 1402 C C . ALA A 1 190 ? -29.808 11.305 8.056 1.00 97.19 190 ALA A C 1
ATOM 1404 O O . ALA A 1 190 ? -29.711 12.402 8.600 1.00 97.19 190 ALA A O 1
ATOM 1405 N N . THR A 1 191 ? -30.011 10.205 8.768 1.00 98.19 191 THR A N 1
ATOM 1406 C CA . THR A 1 191 ? -30.049 10.127 10.228 1.00 98.19 191 THR A CA 1
ATOM 1407 C C . THR A 1 191 ? -29.211 8.945 10.677 1.00 98.19 191 THR A C 1
ATOM 1409 O O . THR A 1 191 ? -29.463 7.821 10.247 1.00 98.19 191 THR A O 1
ATOM 1412 N N . ALA A 1 192 ? -28.254 9.191 11.569 1.00 97.69 192 ALA A N 1
ATOM 1413 C CA . ALA A 1 192 ? -27.576 8.139 12.312 1.00 97.69 192 ALA A CA 1
ATOM 1414 C C . ALA A 1 192 ? -28.382 7.777 13.568 1.00 97.69 192 ALA A C 1
ATOM 1416 O O . ALA A 1 192 ? -28.742 8.670 14.342 1.00 97.69 192 ALA A O 1
ATOM 1417 N N . LEU A 1 193 ? -28.634 6.486 13.782 1.00 97.75 193 LEU A N 1
ATOM 1418 C CA . LEU A 1 193 ? -29.138 5.935 15.046 1.00 97.75 193 LEU A CA 1
ATOM 1419 C C . LEU A 1 193 ? -28.043 5.143 15.724 1.00 97.75 193 LEU A C 1
ATOM 1421 O O . LEU A 1 193 ? -27.263 4.511 15.023 1.00 97.75 193 LEU A O 1
ATOM 1425 N N . PHE A 1 194 ? -28.007 5.162 17.052 1.00 97.12 194 PHE A N 1
ATOM 1426 C CA . PHE A 1 194 ? -27.183 4.276 17.873 1.00 97.12 194 PHE A CA 1
ATOM 1427 C C . PHE A 1 194 ? -27.608 4.348 19.343 1.00 97.12 194 PHE A C 1
ATOM 1429 O O . PHE A 1 194 ? -28.253 5.308 19.759 1.00 97.12 194 PHE A O 1
ATOM 1436 N N . GLU A 1 195 ? -27.213 3.359 20.137 1.00 97.00 195 GLU A N 1
ATOM 1437 C CA . GLU A 1 195 ? -27.410 3.323 21.587 1.00 97.00 195 GLU A CA 1
ATOM 1438 C C . GLU A 1 195 ? -26.188 3.902 22.311 1.00 97.00 195 GLU A C 1
ATOM 1440 O O . GLU A 1 195 ? -25.100 3.311 22.301 1.00 97.00 195 GLU A O 1
ATOM 1445 N N . SER A 1 196 ? -26.383 5.057 22.951 1.00 95.00 196 SER A N 1
ATOM 1446 C CA . SER A 1 196 ? -25.372 5.726 23.774 1.00 95.00 196 SER A CA 1
ATOM 1447 C C . SER A 1 196 ? -25.342 5.140 25.184 1.00 95.00 196 SER A C 1
ATOM 1449 O O . SER A 1 196 ? -26.385 4.852 25.770 1.00 95.00 196 SER A O 1
ATOM 1451 N N . GLN A 1 197 ? -24.154 4.992 25.764 1.00 93.94 197 GLN A N 1
ATOM 1452 C CA . GLN A 1 197 ? -23.980 4.626 27.176 1.00 93.94 197 GLN A CA 1
ATOM 1453 C C . GLN A 1 197 ? -23.685 5.834 28.067 1.00 93.94 197 GLN A C 1
ATOM 1455 O O . GLN A 1 197 ? -23.599 5.676 29.282 1.00 93.94 197 GLN A O 1
ATOM 1460 N N . GLY A 1 198 ? -23.617 7.040 27.504 1.00 89.50 198 GLY A N 1
ATOM 1461 C CA . GLY A 1 198 ? -23.345 8.251 28.273 1.00 89.50 198 GLY A CA 1
ATOM 1462 C C . GLY A 1 198 ? -21.871 8.646 28.295 1.00 89.50 198 GLY A C 1
ATOM 1463 O O . GLY A 1 198 ? -21.446 9.343 29.214 1.00 89.50 198 GLY A O 1
ATOM 1464 N N . GLU A 1 199 ? -21.084 8.213 27.306 1.00 87.50 199 GLU A N 1
ATOM 1465 C CA . GLU A 1 199 ? -19.692 8.644 27.145 1.00 87.50 199 GLU A CA 1
ATOM 1466 C C . GLU A 1 199 ? -19.554 9.715 26.049 1.00 87.50 199 GLU A C 1
ATOM 1468 O O . GLU A 1 199 ? -20.521 10.124 25.400 1.00 87.50 199 GLU A O 1
ATOM 1473 N N . ALA A 1 200 ? -18.331 10.212 25.853 1.00 86.12 200 ALA A N 1
ATOM 1474 C CA . ALA A 1 200 ? -18.025 11.163 24.794 1.00 86.12 200 ALA A CA 1
ATOM 1475 C C . ALA A 1 200 ? -18.212 10.515 23.414 1.00 86.12 200 ALA A C 1
ATOM 1477 O O . ALA A 1 200 ? -17.545 9.530 23.091 1.00 86.12 200 ALA A O 1
ATOM 1478 N N . VAL A 1 201 ? -19.084 11.106 22.594 1.00 90.88 201 VAL A N 1
ATOM 1479 C CA . VAL A 1 201 ? -19.401 10.625 21.248 1.00 90.88 201 VAL A CA 1
ATOM 1480 C C . VAL A 1 201 ? -18.729 11.494 20.192 1.00 90.88 201 VAL A C 1
ATOM 1482 O O . VAL A 1 201 ? -18.809 12.724 20.222 1.00 90.88 201 VAL A O 1
ATOM 1485 N N . GLN A 1 202 ? -18.121 10.855 19.199 1.00 89.56 202 GLN A N 1
ATOM 1486 C CA . GLN A 1 202 ? -17.704 11.474 17.950 1.00 89.56 202 GLN A CA 1
ATOM 1487 C C . GLN A 1 202 ? -18.389 10.786 16.772 1.00 89.56 202 GLN A C 1
ATOM 1489 O O . GLN A 1 202 ? -18.332 9.568 16.642 1.00 89.56 202 GLN A O 1
ATOM 1494 N N . LEU A 1 203 ? -19.025 11.576 15.908 1.00 93.44 203 LEU A N 1
ATOM 1495 C CA . LEU A 1 203 ? -19.718 11.092 14.717 1.00 93.44 203 LEU A CA 1
ATOM 1496 C C . LEU A 1 203 ? -19.262 11.905 13.510 1.00 93.44 203 LEU A C 1
ATOM 1498 O O . LEU A 1 203 ? -19.477 13.120 13.473 1.00 93.44 203 LEU A O 1
ATOM 1502 N N . SER A 1 204 ? -18.664 11.233 12.533 1.00 90.75 204 SER A N 1
ATOM 1503 C CA . SER A 1 204 ? -18.041 11.867 11.368 1.00 90.75 204 SER A CA 1
ATOM 1504 C C . SER A 1 204 ? -18.331 11.098 10.078 1.00 90.75 204 SER A C 1
ATOM 1506 O O . SER A 1 204 ? -18.521 9.883 10.101 1.00 90.75 204 SER A O 1
ATOM 1508 N N . LEU A 1 205 ? -18.340 11.807 8.948 1.00 90.56 205 LEU A N 1
ATOM 1509 C CA . LEU A 1 205 ? -18.278 11.240 7.602 1.00 90.56 205 LEU A CA 1
ATOM 1510 C C . LEU A 1 205 ? -16.871 11.393 7.028 1.00 90.56 205 LEU A C 1
ATOM 1512 O O . LEU A 1 205 ? -16.254 12.456 7.138 1.00 90.56 205 LEU A O 1
ATOM 1516 N N . PHE A 1 206 ? -16.422 10.349 6.343 1.00 82.19 206 PHE A N 1
ATOM 1517 C CA . PHE A 1 206 ? -15.150 10.291 5.636 1.00 82.19 206 PHE A CA 1
ATOM 1518 C C . PHE A 1 206 ? -15.389 9.978 4.159 1.00 82.19 206 PHE A C 1
ATOM 1520 O O . PHE A 1 206 ? -16.282 9.192 3.839 1.00 82.19 206 PHE A O 1
ATOM 1527 N N . ASP A 1 207 ? -14.622 10.596 3.261 1.00 77.75 207 ASP A N 1
ATOM 1528 C CA . ASP A 1 207 ? -14.642 10.238 1.836 1.00 77.75 207 ASP A CA 1
ATOM 1529 C C . ASP A 1 207 ? -13.911 8.906 1.567 1.00 77.75 207 ASP A C 1
ATOM 1531 O O . ASP A 1 207 ? -13.331 8.296 2.469 1.00 77.75 207 ASP A O 1
ATOM 1535 N N . GLY A 1 208 ? -13.928 8.439 0.314 1.00 59.28 208 GLY A N 1
ATOM 1536 C CA . GLY A 1 208 ? -13.223 7.216 -0.102 1.00 59.28 208 GLY A CA 1
ATOM 1537 C C . GLY A 1 208 ? -11.695 7.274 0.054 1.00 59.28 208 GLY A C 1
ATOM 1538 O O . GLY A 1 208 ? -11.030 6.245 -0.055 1.00 59.28 208 GLY A O 1
ATOM 1539 N N . LEU A 1 209 ? -11.135 8.456 0.339 1.00 56.47 209 LEU A N 1
ATOM 1540 C CA . LEU A 1 209 ? -9.727 8.669 0.672 1.00 56.47 209 LEU A CA 1
ATOM 1541 C C . LEU A 1 209 ? -9.511 8.795 2.189 1.00 56.47 209 LEU A C 1
ATOM 1543 O O . LEU A 1 209 ? -8.432 9.197 2.609 1.00 56.47 209 LEU A O 1
ATOM 1547 N N . GLY A 1 210 ? -10.511 8.496 3.024 1.00 51.84 210 GLY A N 1
ATOM 1548 C CA . GLY A 1 210 ? -10.394 8.536 4.484 1.00 51.84 210 GLY A CA 1
ATOM 1549 C C . GLY A 1 210 ? -10.255 9.943 5.074 1.00 51.84 210 GLY A C 1
ATOM 1550 O O . GLY A 1 210 ? -9.951 10.087 6.259 1.00 51.84 210 GLY A O 1
ATOM 1551 N N . ARG A 1 211 ? -10.475 11.005 4.290 1.00 69.62 211 ARG A N 1
ATOM 1552 C CA . ARG A 1 211 ? -10.475 12.378 4.807 1.00 69.62 211 ARG A CA 1
ATOM 1553 C C . ARG A 1 211 ? -11.816 12.659 5.468 1.00 69.62 211 ARG A C 1
ATOM 1555 O O . ARG A 1 211 ? -12.862 12.423 4.868 1.00 69.62 211 ARG A O 1
ATOM 1562 N N . GLU A 1 212 ? -11.791 13.206 6.684 1.00 79.94 212 GLU A N 1
ATOM 1563 C CA . GLU A 1 212 ? -13.009 13.679 7.345 1.00 79.94 212 GLU A CA 1
ATOM 1564 C C . GLU A 1 212 ? -13.602 14.831 6.528 1.00 79.94 212 GLU A C 1
ATOM 1566 O O . GLU A 1 212 ? -13.013 15.908 6.433 1.00 79.94 212 GLU A O 1
ATOM 1571 N N . VAL A 1 213 ? -14.758 14.591 5.914 1.00 87.38 213 VAL A N 1
ATOM 1572 C CA . VAL A 1 213 ? -15.463 15.595 5.106 1.00 87.38 213 VAL A CA 1
ATOM 1573 C C . VAL A 1 213 ? -16.483 16.369 5.925 1.00 87.38 213 VAL A C 1
ATOM 1575 O O . VAL A 1 213 ? -16.828 17.500 5.580 1.00 87.38 213 VAL A O 1
ATOM 1578 N N . ARG A 1 214 ? -16.989 15.772 7.010 1.00 92.81 214 ARG A N 1
ATOM 1579 C CA . ARG A 1 214 ? -17.956 16.414 7.901 1.00 92.81 214 ARG A CA 1
ATOM 1580 C C . ARG A 1 214 ? -17.952 15.758 9.276 1.00 92.81 214 ARG A C 1
ATOM 1582 O O . ARG A 1 214 ? -17.911 14.536 9.379 1.00 92.81 214 ARG A O 1
ATOM 1589 N N . ARG A 1 215 ? -18.056 16.572 10.326 1.00 91.69 215 ARG A N 1
ATOM 1590 C CA . ARG A 1 215 ? -18.198 16.133 11.720 1.00 91.69 215 ARG A CA 1
ATOM 1591 C C . ARG A 1 215 ? -19.532 16.621 12.274 1.00 91.69 215 ARG A C 1
ATOM 1593 O O . ARG A 1 215 ? -19.814 17.812 12.214 1.00 91.69 215 ARG A O 1
ATOM 1600 N N . TYR A 1 216 ? -20.329 15.706 12.816 1.00 93.19 216 TYR A N 1
ATOM 1601 C CA . TYR A 1 216 ? -21.680 15.969 13.329 1.00 93.19 216 TYR A CA 1
ATOM 1602 C C . TYR A 1 216 ? -21.732 16.011 14.853 1.00 93.19 216 TYR A C 1
ATOM 1604 O O . TYR A 1 216 ? -22.490 16.782 15.437 1.00 93.19 216 TYR A O 1
ATOM 1612 N N . VAL A 1 217 ? -20.905 15.194 15.506 1.00 91.31 217 VAL A N 1
ATOM 1613 C CA . VAL A 1 217 ? -20.720 15.218 16.959 1.00 91.31 217 VAL A CA 1
ATOM 1614 C C . VAL A 1 217 ? -19.224 15.278 17.233 1.00 91.31 217 VAL A C 1
ATOM 1616 O O . VAL A 1 217 ? -18.464 14.487 16.680 1.00 91.31 217 VAL A O 1
ATOM 1619 N N . ALA A 1 218 ? -18.795 16.238 18.051 1.00 88.12 218 ALA A N 1
ATOM 1620 C CA . ALA A 1 218 ? -17.387 16.543 18.291 1.00 88.12 218 ALA A CA 1
ATOM 1621 C C . ALA A 1 218 ? -16.978 16.246 19.741 1.00 88.12 218 ALA A C 1
ATOM 1623 O O . ALA A 1 218 ? -16.700 17.161 20.509 1.00 88.12 218 ALA A O 1
ATOM 1624 N N . GLY A 1 219 ? -16.977 14.966 20.120 1.00 74.75 219 GLY A N 1
ATOM 1625 C CA . GLY A 1 219 ? -16.467 14.511 21.419 1.00 74.75 219 GLY A CA 1
ATOM 1626 C C . GLY A 1 219 ? -17.297 14.959 22.624 1.00 74.75 219 GLY A C 1
ATOM 1627 O O . GLY A 1 219 ? -16.770 15.020 23.729 1.00 74.75 219 GLY A O 1
ATOM 1628 N N . ARG A 1 220 ? -18.579 15.297 22.430 1.00 83.12 220 ARG A N 1
ATOM 1629 C CA . ARG A 1 220 ? -19.480 15.664 23.534 1.00 83.12 220 ARG A CA 1
ATOM 1630 C C . ARG A 1 220 ? -20.166 14.430 24.102 1.00 83.12 220 ARG A C 1
ATOM 1632 O O . ARG A 1 220 ? -20.503 13.513 23.353 1.00 83.12 220 ARG A O 1
ATOM 1639 N N . THR A 1 221 ? -20.432 14.450 25.399 1.00 86.00 221 THR A N 1
ATOM 1640 C CA . THR A 1 221 ? -21.243 13.427 26.057 1.00 86.00 221 THR A CA 1
ATOM 1641 C C . THR A 1 221 ? -22.699 13.543 25.615 1.00 86.00 221 THR A C 1
ATOM 1643 O O . THR A 1 221 ? -23.270 14.637 25.631 1.00 86.00 221 THR A O 1
ATOM 1646 N N . LEU A 1 222 ? -23.293 12.428 25.193 1.00 89.19 222 LEU A N 1
ATOM 1647 C CA . LEU A 1 222 ? -24.731 12.325 24.925 1.00 89.19 222 LEU A CA 1
ATOM 1648 C C . LEU A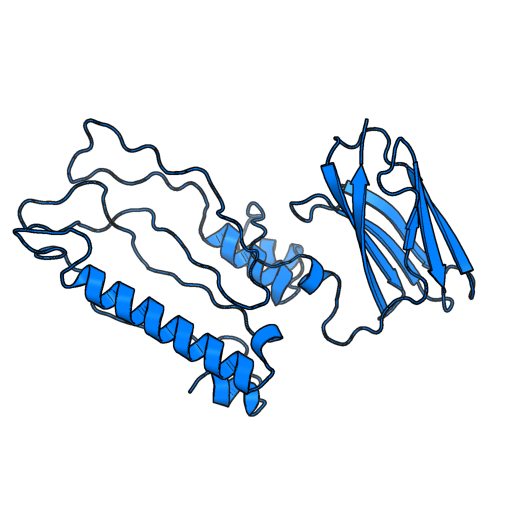 1 222 ? -25.422 11.617 26.095 1.00 89.19 222 LEU A C 1
ATOM 1650 O O . LEU A 1 222 ? -24.762 10.957 26.888 1.00 89.19 222 LEU A O 1
ATOM 1654 N N . GLY A 1 223 ? -26.742 11.757 26.234 1.00 89.88 223 GLY A N 1
ATOM 1655 C CA . GLY A 1 223 ? -27.484 11.003 27.252 1.00 89.88 223 GLY A CA 1
ATOM 1656 C C . GLY A 1 223 ? -27.403 9.492 27.003 1.00 89.88 223 GLY A C 1
ATOM 1657 O O . GLY A 1 223 ? -27.217 9.060 25.866 1.00 89.88 223 GLY A O 1
ATOM 1658 N N . THR A 1 224 ? -27.541 8.679 28.049 1.00 95.00 224 THR A N 1
ATOM 1659 C CA . THR A 1 224 ? -27.682 7.222 27.901 1.00 95.00 224 THR A CA 1
ATOM 1660 C C . THR A 1 224 ? -28.988 6.891 27.167 1.00 95.00 224 THR A C 1
ATOM 1662 O O . THR A 1 224 ? -30.019 7.516 27.422 1.00 95.00 224 THR A O 1
ATOM 1665 N N . GLY A 1 225 ? -28.951 5.902 26.274 1.00 94.56 225 GLY A N 1
ATOM 1666 C CA . GLY A 1 225 ? -30.089 5.438 25.479 1.00 94.56 225 GLY A CA 1
ATOM 1667 C C . GLY A 1 225 ? -30.037 5.864 24.005 1.00 94.56 225 GLY A C 1
ATOM 1668 O O . GLY A 1 225 ? -28.993 6.332 23.524 1.00 94.56 225 GLY A O 1
ATOM 1669 N N . PRO A 1 226 ? -31.156 5.722 23.275 1.00 96.88 226 PRO A N 1
ATOM 1670 C CA . PRO A 1 226 ? -31.179 5.851 21.825 1.00 96.88 226 PRO A CA 1
ATOM 1671 C C . PRO A 1 226 ? -30.886 7.284 21.384 1.00 96.88 226 PRO A C 1
ATOM 1673 O O . PRO A 1 226 ? -31.552 8.240 21.787 1.00 96.88 226 PRO A O 1
ATOM 1676 N N . GLN A 1 227 ? -29.905 7.427 20.500 1.00 97.69 227 GLN A N 1
ATOM 1677 C CA . GLN A 1 227 ? -29.515 8.688 19.887 1.00 97.69 227 GLN A CA 1
ATOM 1678 C C . GLN A 1 227 ? -29.998 8.750 18.444 1.00 97.69 227 GLN A C 1
ATOM 1680 O O . GLN A 1 227 ? -29.937 7.769 17.705 1.00 97.69 227 GLN A O 1
ATOM 1685 N N . ARG A 1 228 ? -30.449 9.938 18.030 1.00 97.69 228 ARG A N 1
ATOM 1686 C CA . ARG A 1 228 ? -30.787 10.258 16.638 1.00 97.69 228 ARG A CA 1
ATOM 1687 C C . ARG A 1 228 ? -30.010 11.501 16.241 1.00 97.69 228 ARG A C 1
ATOM 1689 O O . ARG A 1 228 ? -30.290 12.584 16.749 1.00 97.69 228 ARG A O 1
ATOM 1696 N N . VAL A 1 229 ? -29.028 11.351 15.357 1.00 97.38 229 VAL A N 1
ATOM 1697 C CA . VAL A 1 229 ? -28.194 12.468 14.903 1.00 97.38 229 VAL A CA 1
ATOM 1698 C C . VAL A 1 229 ? -28.461 12.744 13.424 1.00 97.38 229 VAL A C 1
ATOM 1700 O O . VAL A 1 229 ? -28.169 11.881 12.592 1.00 97.38 229 VAL A O 1
ATOM 1703 N N . PRO A 1 230 ? -29.002 13.925 13.071 1.00 97.44 230 PRO A N 1
ATOM 1704 C CA . PRO A 1 230 ? -29.162 14.326 11.680 1.00 97.44 230 PRO A CA 1
ATOM 1705 C C . PRO A 1 230 ? -27.807 14.452 10.982 1.00 97.44 230 PRO A C 1
ATOM 1707 O O . PRO A 1 230 ? -26.888 15.104 11.481 1.00 97.44 230 PRO A O 1
ATOM 1710 N N . LEU A 1 231 ? -27.709 13.853 9.803 1.00 97.12 231 LEU A N 1
ATOM 1711 C CA . LEU A 1 231 ? -26.565 13.923 8.912 1.00 97.12 231 LEU A CA 1
ATOM 1712 C C . LEU A 1 231 ? -26.943 14.784 7.708 1.00 97.12 231 LEU A C 1
ATOM 1714 O O . LEU A 1 231 ? -27.507 14.291 6.736 1.00 97.12 231 LEU A O 1
ATOM 1718 N N . ASP A 1 232 ? -26.647 16.080 7.752 1.00 96.62 232 ASP A N 1
ATOM 1719 C CA . ASP A 1 232 ? -26.717 16.905 6.544 1.00 96.62 232 ASP A CA 1
ATOM 1720 C C . ASP A 1 232 ? -25.652 16.429 5.555 1.00 96.62 232 ASP A C 1
ATOM 1722 O O . ASP A 1 232 ? -24.468 16.425 5.902 1.00 96.62 232 ASP A O 1
ATOM 1726 N N . VAL A 1 233 ? -26.055 16.028 4.351 1.00 95.88 233 VAL A N 1
ATOM 1727 C CA . VAL A 1 233 ? -25.158 15.607 3.262 1.00 95.88 233 VAL A CA 1
ATOM 1728 C C . VAL A 1 233 ? -25.180 16.586 2.086 1.00 95.88 233 VAL A C 1
ATOM 1730 O O . VAL A 1 233 ? -24.478 16.376 1.102 1.00 95.88 233 VAL A O 1
ATOM 1733 N N . ARG A 1 234 ? -25.911 17.707 2.185 1.00 95.56 234 ARG A N 1
ATOM 1734 C CA . ARG A 1 234 ? -25.907 18.743 1.141 1.00 95.56 234 ARG A CA 1
ATOM 1735 C C . ARG A 1 234 ? -24.503 19.294 0.919 1.00 95.56 234 ARG A C 1
ATOM 1737 O O . ARG A 1 234 ? -23.739 19.509 1.872 1.00 95.56 234 ARG A O 1
ATOM 1744 N N . GLY A 1 235 ? -24.186 19.535 -0.350 1.00 92.25 235 GLY A N 1
ATOM 1745 C CA . GLY A 1 235 ? -22.883 20.027 -0.796 1.00 92.25 235 GLY A CA 1
ATOM 1746 C C . GLY A 1 235 ? -21.769 18.977 -0.788 1.00 92.25 235 GLY A C 1
ATOM 1747 O O . GLY A 1 235 ? -20.636 19.317 -1.116 1.00 92.25 235 GLY A O 1
ATOM 1748 N N . LEU A 1 236 ? -22.058 17.726 -0.412 1.00 93.06 236 LEU A N 1
ATOM 1749 C CA . LEU A 1 236 ? -21.167 16.601 -0.687 1.00 93.06 236 LEU A CA 1
ATOM 1750 C C . LEU A 1 236 ? -21.383 16.137 -2.132 1.00 93.06 236 LEU A C 1
ATOM 1752 O O . LEU A 1 236 ? -22.498 16.206 -2.644 1.00 93.06 236 LEU A O 1
ATOM 1756 N N . ALA A 1 237 ? -20.315 15.692 -2.793 1.00 92.06 237 ALA A N 1
ATOM 1757 C CA . ALA A 1 237 ? -20.418 15.139 -4.139 1.00 92.06 237 ALA A CA 1
ATOM 1758 C C . ALA A 1 237 ? -21.143 13.780 -4.097 1.00 92.06 237 ALA A C 1
ATOM 1760 O O . ALA A 1 237 ? -20.925 13.026 -3.145 1.00 92.06 237 ALA A O 1
ATOM 1761 N N . PRO A 1 238 ? -21.941 13.421 -5.118 1.00 90.31 238 PRO A N 1
ATOM 1762 C CA . PRO A 1 238 ? -22.514 12.084 -5.223 1.00 90.31 238 PRO A CA 1
ATOM 1763 C C . PRO A 1 238 ? -21.411 11.024 -5.197 1.00 90.31 238 PRO A C 1
ATOM 1765 O O . PRO A 1 238 ? -20.543 10.980 -6.073 1.00 90.31 238 PRO A O 1
ATOM 1768 N N . SER A 1 239 ? -21.379 10.221 -4.135 1.00 88.44 239 SER A N 1
ATOM 1769 C CA . SER A 1 239 ? -20.308 9.258 -3.885 1.00 88.44 239 SER A CA 1
ATOM 1770 C C . SER A 1 239 ? -20.631 8.348 -2.702 1.00 88.44 239 SER A C 1
ATOM 1772 O O . SER A 1 239 ? -21.651 8.484 -2.026 1.00 88.44 239 SER A O 1
ATOM 1774 N N . THR A 1 240 ? -19.712 7.434 -2.424 1.00 83.31 240 THR A N 1
ATOM 1775 C CA . THR A 1 240 ? -19.729 6.579 -1.244 1.00 83.31 240 THR A CA 1
ATOM 1776 C C . THR A 1 240 ? -18.885 7.209 -0.139 1.00 83.31 240 THR A C 1
ATOM 1778 O O . THR A 1 240 ? -17.716 7.535 -0.344 1.00 83.31 240 THR A O 1
ATOM 1781 N N . TYR A 1 241 ? -19.467 7.329 1.050 1.00 86.94 241 TYR A N 1
ATOM 1782 C CA . TYR A 1 241 ? -18.825 7.844 2.253 1.00 86.94 241 TYR A CA 1
ATOM 1783 C C . TYR A 1 241 ? -18.862 6.806 3.376 1.00 86.94 241 TYR A C 1
ATOM 1785 O O . TYR A 1 241 ? -19.708 5.912 3.396 1.00 86.94 241 TYR A O 1
ATOM 1793 N N . HIS A 1 242 ? -17.971 6.945 4.352 1.00 85.88 242 HIS A N 1
ATOM 1794 C CA . HIS A 1 242 ? -17.979 6.147 5.575 1.00 85.88 242 HIS A CA 1
ATOM 1795 C C . HIS A 1 242 ? -18.467 6.997 6.744 1.00 85.88 242 HIS A C 1
ATOM 1797 O O . HIS A 1 242 ? -17.816 7.971 7.113 1.00 85.88 242 HIS A O 1
ATOM 1803 N N . CYS A 1 243 ? -19.604 6.635 7.337 1.00 90.19 243 CYS A N 1
ATOM 1804 C CA . CYS A 1 243 ? -20.090 7.228 8.578 1.00 90.19 243 CYS A CA 1
ATOM 1805 C C . CYS A 1 243 ? -19.556 6.423 9.754 1.00 90.19 243 CYS A C 1
ATOM 1807 O O . CYS A 1 243 ? -19.786 5.217 9.826 1.00 90.19 243 CYS A O 1
ATOM 1809 N N . VAL A 1 244 ? -18.837 7.081 10.659 1.00 90.00 244 VAL A N 1
ATOM 1810 C CA . VAL A 1 244 ? -18.176 6.443 11.799 1.00 90.00 244 VAL A CA 1
ATOM 1811 C C . VAL A 1 244 ? -18.666 7.087 13.083 1.00 90.00 244 VAL A C 1
ATOM 1813 O O . VAL A 1 244 ? -18.553 8.305 13.238 1.00 90.00 244 VAL A O 1
ATOM 1816 N N . VAL A 1 245 ? -19.164 6.262 14.003 1.00 92.25 245 VAL A N 1
ATOM 1817 C CA . VAL A 1 245 ? -19.463 6.640 15.385 1.00 92.25 245 VAL A CA 1
ATOM 1818 C C . VAL A 1 245 ? -18.406 6.048 16.312 1.00 92.25 245 VAL A C 1
ATOM 1820 O O . VAL A 1 245 ? -18.075 4.868 16.220 1.00 92.25 245 VAL A O 1
ATOM 1823 N N . ARG A 1 246 ? -17.873 6.871 17.212 1.00 88.81 246 ARG A N 1
ATOM 1824 C CA . ARG A 1 246 ? -16.988 6.476 18.309 1.00 88.81 246 ARG A CA 1
ATOM 1825 C C . ARG A 1 246 ? -17.605 6.952 19.609 1.00 88.81 246 ARG A C 1
ATOM 1827 O O . ARG A 1 246 ? -17.991 8.112 19.694 1.00 88.81 246 ARG A O 1
ATOM 1834 N N . GLU A 1 247 ? -17.690 6.080 20.599 1.00 88.31 247 GLU A N 1
ATOM 1835 C CA . GLU A 1 247 ? -18.172 6.418 21.935 1.00 88.31 247 GLU A CA 1
ATOM 1836 C C . GLU A 1 247 ? -17.231 5.809 22.973 1.00 88.31 247 GLU A C 1
AT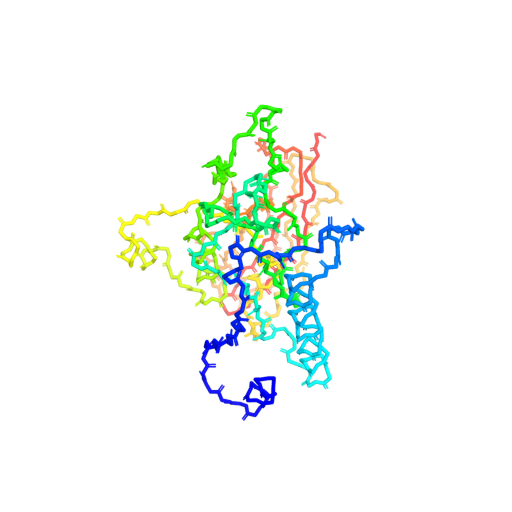OM 1838 O O . GLU A 1 247 ? -17.179 4.588 23.124 1.00 88.31 247 GLU A O 1
ATOM 1843 N N . GLY A 1 248 ? -16.443 6.663 23.631 1.00 81.50 248 GLY A N 1
ATOM 1844 C CA . GLY A 1 248 ? -15.350 6.223 24.498 1.00 81.50 248 GLY A CA 1
ATOM 1845 C C . GLY A 1 248 ? -14.416 5.244 23.782 1.00 81.50 248 GLY A C 1
ATOM 1846 O O . GLY A 1 248 ? -13.731 5.614 22.828 1.00 81.50 248 GLY A O 1
ATOM 1847 N N . SER A 1 249 ? -14.392 3.989 24.237 1.00 77.62 249 SER A N 1
ATOM 1848 C CA . SER A 1 249 ? -13.590 2.913 23.626 1.00 77.62 249 SER A CA 1
ATOM 1849 C C . SER A 1 249 ? -14.313 2.123 22.527 1.00 77.62 249 SER A C 1
ATOM 1851 O O . SER A 1 249 ? -13.683 1.301 21.862 1.00 77.62 249 SER A O 1
ATOM 1853 N N . ARG A 1 250 ? -15.616 2.352 22.324 1.00 85.81 250 ARG A N 1
ATOM 1854 C CA . ARG A 1 250 ? -16.457 1.655 21.342 1.00 85.81 250 ARG A CA 1
ATOM 1855 C C . ARG A 1 250 ? -16.458 2.372 20.002 1.00 85.81 250 ARG A C 1
ATOM 1857 O O . ARG A 1 250 ? -16.348 3.596 19.939 1.00 85.81 250 ARG A O 1
ATOM 1864 N N . SER A 1 251 ? -16.608 1.620 18.916 1.00 84.69 251 SER A N 1
ATOM 1865 C CA . SER A 1 251 ? -16.631 2.203 17.571 1.00 84.69 251 SER A CA 1
ATOM 1866 C C . SER A 1 251 ? -17.444 1.368 16.588 1.00 84.69 251 SER A C 1
ATOM 1868 O O . SER A 1 251 ? -17.503 0.142 16.681 1.00 84.69 251 SER A O 1
ATOM 1870 N N . SER A 1 252 ? -18.096 2.021 15.632 1.00 82.75 252 SER A N 1
ATOM 1871 C CA . SER A 1 252 ? -18.792 1.370 14.520 1.00 82.75 252 SER A CA 1
ATOM 1872 C C . SER A 1 252 ? -18.765 2.246 13.277 1.00 82.75 252 SER A C 1
ATOM 1874 O O . SER A 1 252 ? -18.729 3.472 13.366 1.00 82.75 252 SER A O 1
ATOM 1876 N N . ALA A 1 253 ? -18.773 1.612 12.107 1.00 83.31 253 ALA A N 1
ATOM 1877 C CA . ALA A 1 253 ? -18.767 2.304 10.828 1.00 83.31 253 ALA A CA 1
ATOM 1878 C C . ALA A 1 253 ? -19.720 1.655 9.831 1.00 83.31 253 ALA A C 1
ATOM 1880 O O . ALA A 1 253 ? -19.862 0.434 9.795 1.00 83.31 253 ALA A O 1
ATOM 1881 N N . LEU A 1 254 ? -20.340 2.490 9.003 1.00 83.62 254 LEU A N 1
ATOM 1882 C CA . LEU A 1 254 ? -21.241 2.087 7.934 1.00 83.62 254 LEU A CA 1
ATOM 1883 C C . LEU A 1 254 ? -20.968 2.899 6.679 1.00 83.62 254 LEU A C 1
ATOM 1885 O O . LEU A 1 254 ? -20.531 4.049 6.731 1.00 83.62 254 LEU A O 1
ATOM 1889 N N . VAL A 1 255 ? -21.253 2.284 5.540 1.00 81.69 255 VAL A N 1
ATOM 1890 C CA . VAL A 1 255 ? -21.210 2.952 4.246 1.00 81.69 255 VAL A CA 1
ATOM 1891 C C . VAL A 1 255 ? -22.491 3.759 4.050 1.00 81.69 255 VAL A C 1
ATOM 1893 O O . VAL A 1 255 ? -23.585 3.235 4.245 1.00 81.69 255 VAL A O 1
ATOM 1896 N N . VAL A 1 256 ? -22.353 5.014 3.630 1.00 85.56 256 VAL A N 1
ATOM 1897 C CA . VAL A 1 256 ? -23.447 5.916 3.259 1.00 85.56 256 VAL A CA 1
ATOM 1898 C C . VAL A 1 256 ? -23.236 6.344 1.815 1.00 85.56 256 VAL A C 1
ATOM 1900 O O . VAL A 1 256 ? -22.213 6.941 1.488 1.00 85.56 256 VAL A O 1
ATOM 1903 N N . VAL A 1 257 ? -24.193 6.039 0.949 1.00 88.00 257 VAL A N 1
ATOM 1904 C CA . VAL A 1 257 ? -24.205 6.512 -0.435 1.00 88.00 257 VAL A CA 1
ATOM 1905 C C . VAL A 1 257 ? -24.906 7.864 -0.454 1.00 88.00 257 VAL A C 1
ATOM 1907 O O . VAL A 1 257 ? -26.036 7.965 0.009 1.00 88.00 257 VAL A O 1
ATOM 1910 N N . VAL A 1 258 ? -24.246 8.901 -0.961 1.00 91.62 258 VAL A N 1
ATOM 1911 C CA . VAL A 1 258 ? -24.853 10.212 -1.222 1.00 91.62 258 VAL A CA 1
ATOM 1912 C C . VAL A 1 258 ? -25.217 10.275 -2.699 1.00 91.62 258 VAL A C 1
ATOM 1914 O O . VAL A 1 258 ? -24.374 9.985 -3.550 1.00 91.62 258 VAL A O 1
ATOM 1917 N N . SER A 1 259 ? -26.461 10.638 -2.990 1.00 84.75 259 SER A N 1
ATOM 1918 C CA . SER A 1 259 ? -26.991 10.815 -4.344 1.00 84.75 259 SER A CA 1
ATOM 1919 C C . SER A 1 259 ? -27.527 12.233 -4.543 1.00 84.75 259 SER A C 1
ATOM 1921 O O . SER A 1 259 ? -27.792 12.934 -3.562 1.00 84.75 259 SER A O 1
ATOM 1923 N N . ASP A 1 260 ? -27.662 12.631 -5.811 1.00 81.75 260 ASP A N 1
ATOM 1924 C CA . ASP A 1 260 ? -28.299 13.891 -6.223 1.00 81.75 260 ASP A CA 1
ATOM 1925 C C . ASP A 1 260 ? -29.782 13.968 -5.822 1.00 81.75 260 ASP A C 1
ATOM 1927 O O . ASP A 1 260 ? -30.453 12.905 -5.789 1.00 81.75 260 ASP A O 1
#

Secondary structure (DSSP, 8-state):
-HHHHHHTT---------------SS-SS-SSS-TTSSHHHHHHHHHHHHHHHHHHHHHHTT-GGG--EE---S-EE-SS--TTS---EES-----EESTTB-----SPPPPPPTT--TTPPPPP-S-HHHHHHHHHHHTS---HHHHHHHHSS-------B-THHHHS-TTPPP-TT-EEEEEEEESEEEEEEEE-SSEEEEEEE-TT--EEEEEEEEEEPPSEEEEEEEE-TTS-SEEEEEEEEETTEEEEEEEEE--

Radius of gyration: 23.03 Å; chains: 1; bounding box: 55×41×57 Å

Sequence (260 aa):
MVAQLVAGGLSTRIYVCQLGGFDLHSSQVPTTGSTTTGAHATLLGKIADGINAFQDDLRRLGIQDRVIGLTFSEFGRRIKANSGYGTDHGAAAPLLVFGAQANPLVHGPNPQLPANAGVNDNVAMQVDFRSVYTSILKDWFQVPQATLNQLFGQAFPYVPVIKQTALATTPGAAPVAGFSVYPNPAVGQATALFESQGEAVQLSLFDGLGREVRRYVAGRTLGTGPQRVPLDVRGLAPSTYHCVVREGSRSSALVVVVSD

pLDDT: mean 88.99, std 10.35, range [42.91, 98.19]